Protein AF-0000000087047032 (afdb_homodimer)

pLDDT: mean 93.31, std 10.15, range [33.59, 98.5]

Solvent-accessible surface area (backbone atoms only — not comparable to full-atom values): 11642 Å² total; per-residue (Å²): 85,52,39,28,8,67,79,81,56,46,49,61,36,38,32,35,27,67,88,75,69,40,37,23,20,68,70,56,42,50,59,59,32,65,70,43,72,75,52,48,65,54,65,68,33,44,42,47,90,58,59,59,68,51,55,8,68,78,80,62,70,48,56,23,45,28,36,30,66,82,74,57,40,38,24,19,71,69,58,41,50,63,59,27,57,73,45,72,76,50,51,67,52,55,34,27,47,49,37,26,27,32,45,52,71,78,62,74,130,86,52,40,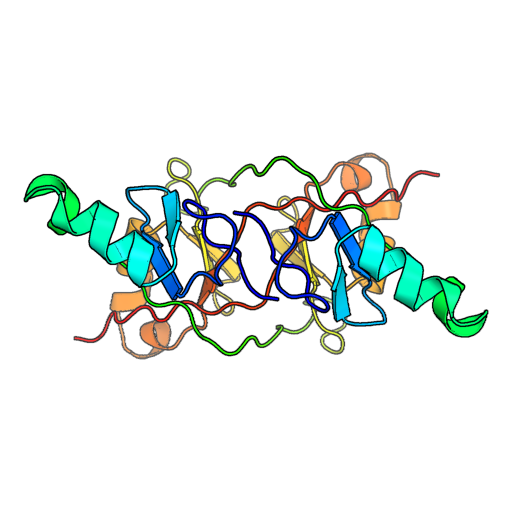27,8,67,78,80,56,47,50,62,36,38,31,36,28,67,89,75,68,41,38,24,21,70,68,56,41,48,59,58,32,63,68,45,72,77,53,49,64,54,64,69,34,45,43,47,91,59,59,60,68,52,56,8,68,78,79,62,71,47,56,24,44,29,36,29,66,80,75,58,42,38,25,20,71,68,59,42,49,61,58,28,56,73,44,74,74,50,52,66,54,53,34,27,47,51,38,27,28,31,46,52,70,79,62,74,130

InterPro domains:
  IPR000315 B-box-type zinc finger [PF00643] (53-94)
  IPR000315 B-box-type zinc finger [PS50119] (1-47)
  IPR000315 B-box-type zinc finger [PS50119] (51-98)
  IPR000315 B-box-type zinc finger [SM00336] (4-47)
  IPR000315 B-box-type zinc finger [SM00336] (51-98)
  IPR049808 CONSTANS-like, B-box-type 1 zinc finger [cd19821] (5-47)
  IPR049808 CONSTANS-like, B-box-type 1 zinc finger [cd19821] (55-98)
  IPR051979 B-box zinc finger domain-containing protein [PTHR31832] (1-105)

Sequence (218 aa):
MRIQCNLCEVAVAKVLCCADEAALCLACDQKVHDANMLVSEHHRLPLSSSYQMPKCDICQETPGFFFCLEDRALLCRKCDVAIHTVNSLVSGHHRYLLTGVEVDTETKNMRIQCNLCEVAVAKVLCCADEAALCLACDQKVHDANMLVSEHHRLPLSSSYQMPKCDICQETPGFFFCLEDRALLCRKCDVAIHTVNSLVSGHHRYLLTGVEVDTETKN

Nearest PDB structures (foldseek):
  7vsp-assembly2_B  TM=5.004E-01  e=3.801E-10  Arabidopsis thaliana
  7wsj-assembly2_C  TM=4.875E-01  e=2.821E-10  Arabidopsis thaliana
  7wsj-assembly1_B  TM=5.082E-01  e=2.270E-09  Arabidopsis thaliana
  7vsq-assembly2_B  TM=5.036E-01  e=1.528E-08  Arabidopsis thaliana
  7vsq-assembly3_C  TM=5.014E-01  e=2.184E-08  Arabidopsis thaliana

Organism: Hibiscus syriacus (NCBI:txid106335)

Radius of gyration: 17.56 Å; Cα contacts (8 Å, |Δi|>4): 490; chains: 2; bounding box: 31×52×46 Å

Secondary structure (DSSP, 8-state):
-PBBPTTTSSSBP-EEETTTTEEE-HHHHHHHHTS-HHHHTS-EEEEEEEE-PPBPTTTSSSB--EEETTTTEEE-HHHHHHHHTS-HHHHT--EEEEEEEEE------/-PBBPTTTSSSBP-EEETTTTEEE-HHHHHHHHTS-HHHHTS-EEEEEEEE-PPBPTTTSSSB--EEETTTTEEE-HHHHHHHHTS-HHHHT--EEEEEEEEE------

Structure (mmCIF, N/CA/C/O backbone):
data_AF-0000000087047032-model_v1
#
loop_
_entity.id
_entity.type
_entity.pdbx_description
1 polymer 'B-box zinc finger protein 23'
#
loop_
_atom_site.group_PDB
_atom_site.id
_atom_site.type_symbol
_atom_site.label_atom_id
_atom_site.label_alt_id
_atom_site.label_comp_id
_atom_site.label_asym_id
_atom_site.label_entity_id
_atom_site.label_seq_id
_atom_site.pdbx_PDB_ins_code
_atom_site.Cartn_x
_atom_site.Cartn_y
_atom_site.Cartn_z
_atom_site.occupancy
_atom_site.B_iso_or_equiv
_atom_site.auth_seq_id
_atom_site.auth_comp_id
_atom_site.auth_asym_id
_atom_site.auth_atom_id
_atom_site.pdbx_PDB_model_num
ATOM 1 N N . MET A 1 1 ? 7.426 1.505 3.559 1 94.81 1 MET A N 1
ATOM 2 C CA . MET A 1 1 ? 6.902 0.966 4.812 1 94.81 1 MET A CA 1
ATOM 3 C C . MET A 1 1 ? 6.695 -0.541 4.711 1 94.81 1 MET A C 1
ATOM 5 O O . MET A 1 1 ? 6.254 -1.044 3.676 1 94.81 1 MET A O 1
ATOM 9 N N . ARG A 1 2 ? 7.016 -1.241 5.836 1 95.19 2 ARG A N 1
ATOM 10 C CA . ARG A 1 2 ? 6.965 -2.699 5.824 1 95.19 2 ARG A CA 1
ATOM 11 C C . ARG A 1 2 ? 5.57 -3.203 6.176 1 95.19 2 ARG A C 1
ATOM 13 O O . ARG A 1 2 ? 4.848 -2.561 6.941 1 95.19 2 ARG A O 1
ATOM 20 N N . ILE A 1 3 ? 5.355 -4.316 5.66 1 96.19 3 ILE A N 1
ATOM 21 C CA . ILE A 1 3 ? 4.055 -4.938 5.898 1 96.19 3 ILE A CA 1
ATOM 22 C C . ILE A 1 3 ? 4.184 -6.004 6.98 1 96.19 3 ILE A C 1
ATOM 24 O O . ILE A 1 3 ? 5.145 -6.777 6.988 1 96.19 3 ILE A O 1
ATOM 28 N N . GLN A 1 4 ? 3.242 -6.031 7.855 1 96.31 4 GLN A N 1
ATOM 29 C CA . GLN A 1 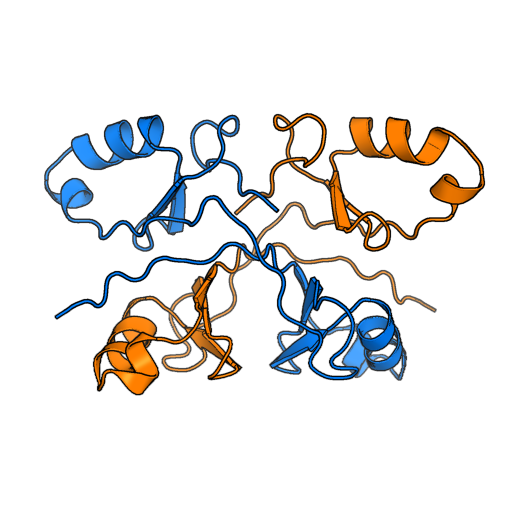4 ? 3.254 -7.02 8.93 1 96.31 4 GLN A CA 1
ATOM 30 C C . GLN A 1 4 ? 2.678 -8.352 8.461 1 96.31 4 GLN A C 1
ATOM 32 O O . GLN A 1 4 ? 1.678 -8.383 7.738 1 96.31 4 GLN A O 1
ATOM 37 N N . CYS A 1 5 ? 3.262 -9.43 8.922 1 97.62 5 CYS A N 1
ATOM 38 C CA . CYS A 1 5 ? 2.732 -10.75 8.617 1 97.62 5 CYS A CA 1
ATOM 39 C C . CYS A 1 5 ? 1.296 -10.891 9.102 1 97.62 5 CYS A C 1
ATOM 41 O O . CYS A 1 5 ? 1.003 -10.633 10.273 1 97.62 5 CYS A O 1
ATOM 43 N N . ASN A 1 6 ? 0.466 -11.359 8.227 1 96.5 6 ASN A N 1
ATOM 44 C CA . ASN A 1 6 ? -0.952 -11.461 8.555 1 96.5 6 ASN A CA 1
ATOM 45 C C . ASN A 1 6 ? -1.215 -12.562 9.578 1 96.5 6 ASN A C 1
ATOM 47 O O . ASN A 1 6 ? -2.227 -12.539 10.281 1 96.5 6 ASN A O 1
ATOM 51 N N . LEU A 1 7 ? -0.322 -13.492 9.695 1 97.5 7 LEU A N 1
ATOM 52 C CA . LEU A 1 7 ? -0.602 -14.664 10.523 1 97.5 7 LEU A CA 1
ATOM 53 C C . LEU A 1 7 ? 0.009 -14.492 11.914 1 97.5 7 LEU A C 1
ATOM 55 O O . LEU A 1 7 ? -0.709 -14.492 12.914 1 97.5 7 LEU A O 1
ATOM 59 N N . CYS A 1 8 ? 1.253 -14.266 12.055 1 97.5 8 CYS A N 1
ATOM 60 C CA . CYS A 1 8 ? 1.857 -14.156 13.375 1 97.5 8 CYS A CA 1
ATOM 61 C C . CYS A 1 8 ? 1.714 -12.75 13.93 1 97.5 8 CYS A C 1
ATOM 63 O O . CYS A 1 8 ? 1.85 -12.539 15.141 1 97.5 8 CYS A O 1
ATOM 65 N N . GLU A 1 9 ? 1.533 -11.781 13 1 95.44 9 GLU A N 1
ATOM 66 C CA . GLU A 1 9 ? 1.32 -10.383 13.352 1 95.44 9 GLU A CA 1
ATOM 67 C C . GLU A 1 9 ? 2.512 -9.812 14.117 1 95.44 9 GLU A C 1
ATOM 69 O O . GLU A 1 9 ? 2.352 -8.93 14.953 1 95.44 9 GLU A O 1
ATOM 74 N N . VAL A 1 10 ? 3.668 -10.383 13.859 1 94.56 10 VAL A N 1
ATOM 75 C CA . VAL A 1 10 ? 4.879 -9.93 14.531 1 94.56 10 VAL A CA 1
ATOM 76 C C . VAL A 1 10 ? 5.969 -9.648 13.492 1 94.56 10 VAL A C 1
ATOM 78 O O . VAL A 1 10 ? 6.527 -8.547 13.445 1 94.56 10 VAL A O 1
ATOM 81 N N . ALA A 1 11 ? 6.242 -10.547 12.656 1 96.25 11 ALA A N 1
ATOM 82 C CA . ALA A 1 11 ? 7.34 -10.453 11.695 1 96.25 11 ALA A CA 1
ATOM 83 C C . ALA A 1 11 ? 6.93 -9.656 10.469 1 96.25 11 ALA A C 1
ATOM 85 O O . ALA A 1 11 ? 5.738 -9.445 10.227 1 96.25 11 ALA A O 1
ATOM 86 N N . VAL A 1 12 ? 7.953 -9.156 9.758 1 95.94 12 VAL A N 1
ATOM 87 C CA . VAL A 1 12 ? 7.734 -8.5 8.469 1 95.94 12 VAL A CA 1
ATOM 88 C C . VAL A 1 12 ? 7.359 -9.539 7.414 1 95.94 12 VAL A C 1
ATOM 90 O O . VAL A 1 12 ? 7.961 -10.617 7.355 1 95.94 12 VAL A O 1
ATOM 93 N N . ALA A 1 13 ? 6.363 -9.219 6.672 1 97.31 13 ALA A N 1
ATOM 94 C CA . ALA A 1 13 ? 5.977 -10.102 5.574 1 97.31 13 ALA A CA 1
ATOM 95 C C . ALA A 1 13 ? 7.047 -10.125 4.484 1 97.31 13 ALA A C 1
ATOM 97 O O . ALA A 1 13 ? 7.648 -9.094 4.18 1 97.31 13 ALA A O 1
ATOM 98 N N . LYS A 1 14 ? 7.219 -11.336 3.844 1 97.38 14 LYS A N 1
ATOM 99 C CA . LYS A 1 14 ? 8.219 -11.492 2.793 1 97.38 14 LYS A CA 1
ATOM 100 C C . LYS A 1 14 ? 7.602 -12.062 1.523 1 97.38 14 LYS A C 1
ATOM 102 O O . LYS A 1 14 ? 8.219 -12.031 0.456 1 97.38 14 LYS A O 1
ATOM 107 N N . VAL A 1 15 ? 6.406 -12.586 1.675 1 97.31 15 VAL A N 1
ATOM 108 C CA . VAL A 1 15 ? 5.742 -13.172 0.516 1 97.31 15 VAL A CA 1
ATOM 109 C C . VAL A 1 15 ? 4.27 -12.766 0.51 1 97.31 15 VAL A C 1
ATOM 111 O O . VAL A 1 15 ? 3.674 -12.547 1.567 1 97.31 15 VAL A O 1
ATOM 114 N N . LEU A 1 16 ? 3.707 -12.648 -0.652 1 97 16 LEU A N 1
ATOM 115 C CA . LEU A 1 16 ? 2.277 -12.43 -0.835 1 97 16 LEU A CA 1
ATOM 116 C C . LEU A 1 16 ? 1.62 -13.641 -1.495 1 97 16 LEU A C 1
ATOM 118 O O . LEU A 1 16 ? 2.094 -14.125 -2.527 1 97 16 LEU A O 1
ATOM 122 N N . CYS A 1 17 ? 0.685 -14.133 -0.876 1 96.88 17 CYS A N 1
ATOM 123 C CA . CYS A 1 17 ? -0.157 -15.148 -1.496 1 96.88 17 CYS A CA 1
ATOM 124 C C . CYS A 1 17 ? -1.506 -14.562 -1.901 1 96.88 17 CYS A C 1
ATOM 126 O O . CYS A 1 17 ? -2.33 -14.242 -1.044 1 96.88 17 CYS A O 1
ATOM 128 N N . CYS A 1 18 ? -1.734 -14.523 -3.133 1 93 18 CYS A N 1
ATOM 129 C CA . CYS A 1 18 ? -2.967 -13.93 -3.637 1 93 18 CYS A CA 1
ATOM 130 C C . CYS A 1 18 ? -4.164 -14.828 -3.35 1 93 18 CYS A C 1
ATOM 132 O O . CYS A 1 18 ? -5.262 -14.336 -3.082 1 93 18 CYS A O 1
ATOM 134 N N . ALA A 1 19 ? -4.004 -16.094 -3.4 1 94.56 19 ALA A N 1
ATOM 135 C CA . ALA A 1 19 ? -5.09 -17.031 -3.123 1 94.56 19 ALA A CA 1
ATOM 136 C C . ALA A 1 19 ? -5.594 -16.875 -1.692 1 94.56 19 ALA A C 1
ATOM 138 O O . ALA A 1 19 ? -6.801 -16.922 -1.446 1 94.56 19 ALA A O 1
ATOM 139 N N . ASP A 1 20 ? -4.66 -16.703 -0.785 1 95.62 20 ASP A N 1
ATOM 140 C CA . ASP A 1 20 ? -5.027 -16.5 0.613 1 95.62 20 ASP A CA 1
ATOM 141 C C . ASP A 1 20 ? -5.305 -15.023 0.903 1 95.62 20 ASP A C 1
ATOM 143 O O . ASP A 1 20 ? -5.723 -14.672 2.008 1 95.62 20 ASP A O 1
ATOM 147 N N . GLU A 1 21 ? -5.039 -14.156 -0.006 1 93.81 21 GLU A N 1
ATOM 148 C CA . GLU A 1 21 ? -5.086 -12.711 0.184 1 93.81 21 GLU A CA 1
ATOM 149 C C . GLU A 1 21 ? -4.332 -12.289 1.444 1 93.81 21 GLU A C 1
ATOM 151 O O . GLU A 1 21 ? -4.855 -11.539 2.268 1 93.81 21 GLU A O 1
ATOM 156 N N . ALA A 1 22 ? -3.076 -12.758 1.551 1 96.31 22 ALA A N 1
ATOM 157 C CA . ALA A 1 22 ? -2.322 -12.523 2.779 1 96.31 22 ALA A CA 1
ATOM 158 C C . ALA A 1 22 ? -0.841 -12.312 2.48 1 96.31 22 ALA A C 1
ATOM 160 O O . ALA A 1 22 ? -0.269 -12.992 1.624 1 96.31 22 ALA A O 1
ATOM 161 N N . ALA A 1 23 ? -0.294 -11.414 3.186 1 97.25 23 ALA A N 1
ATOM 162 C CA . ALA A 1 23 ? 1.157 -11.258 3.254 1 97.25 23 ALA A CA 1
ATOM 163 C C . ALA A 1 23 ? 1.73 -12 4.461 1 97.25 23 ALA A C 1
ATOM 165 O O . ALA A 1 23 ? 1.238 -11.852 5.582 1 97.25 23 ALA A O 1
ATOM 166 N N . LEU A 1 24 ? 2.807 -12.828 4.191 1 98.19 24 LEU A N 1
ATOM 167 C CA . LEU A 1 24 ? 3.297 -13.719 5.238 1 98.19 24 LEU A CA 1
ATOM 168 C C . LEU A 1 24 ? 4.812 -13.625 5.363 1 98.19 24 LEU A C 1
ATOM 170 O O . LEU A 1 24 ? 5.508 -13.367 4.379 1 98.19 24 LEU A O 1
ATOM 174 N N . CYS A 1 25 ? 5.242 -13.82 6.566 1 98.06 25 CYS A N 1
ATOM 175 C CA . CYS A 1 25 ? 6.672 -14.047 6.73 1 98.06 25 CYS A CA 1
ATOM 176 C C . CYS A 1 25 ? 7.066 -15.438 6.238 1 98.06 25 CYS A C 1
ATOM 178 O O . CYS A 1 25 ? 6.199 -16.266 5.949 1 98.06 25 CYS A O 1
ATOM 180 N N . LEU A 1 26 ? 8.344 -15.688 6.172 1 98.06 26 LEU A N 1
ATOM 181 C CA . LEU A 1 26 ? 8.797 -16.938 5.598 1 98.06 26 LEU A CA 1
ATOM 182 C C . LEU A 1 26 ? 8.367 -18.125 6.461 1 98.06 26 LEU A C 1
ATOM 184 O O . LEU A 1 26 ? 7.961 -19.172 5.938 1 98.06 26 LEU A O 1
ATOM 188 N N . ALA A 1 27 ? 8.461 -17.969 7.766 1 98.5 27 ALA A N 1
ATOM 189 C CA . ALA A 1 27 ? 8.086 -19.062 8.672 1 98.5 27 ALA A CA 1
ATOM 190 C C . ALA A 1 27 ? 6.598 -19.375 8.555 1 98.5 27 ALA A C 1
ATOM 192 O O . ALA A 1 27 ? 6.215 -20.547 8.469 1 98.5 27 ALA A O 1
ATOM 193 N N . CYS A 1 28 ? 5.805 -18.406 8.539 1 98.5 28 CYS A N 1
ATOM 194 C CA . CYS A 1 28 ? 4.363 -18.609 8.438 1 98.5 28 CYS A CA 1
ATOM 195 C C . CYS A 1 28 ? 3.988 -19.141 7.055 1 98.5 28 CYS A C 1
ATOM 197 O O . CYS A 1 28 ? 3.072 -19.953 6.922 1 98.5 28 CYS A O 1
ATOM 199 N N . ASP A 1 29 ? 4.641 -18.641 6.043 1 98.25 29 ASP A N 1
ATOM 200 C CA . ASP A 1 29 ? 4.414 -19.156 4.699 1 98.25 29 ASP A CA 1
ATOM 201 C C . ASP A 1 29 ? 4.637 -20.672 4.652 1 98.25 29 ASP A C 1
ATOM 203 O O . ASP A 1 29 ? 3.805 -21.406 4.121 1 98.25 29 ASP A O 1
ATOM 207 N N . GLN A 1 30 ? 5.73 -21.031 5.184 1 98.12 30 GLN A N 1
ATOM 208 C CA . GLN A 1 30 ? 6.047 -22.453 5.199 1 98.12 30 GLN A CA 1
ATOM 209 C C . GLN A 1 30 ? 4.98 -23.25 5.957 1 98.12 30 GLN A C 1
ATOM 211 O O . GLN A 1 30 ? 4.516 -24.281 5.48 1 98.12 30 GLN A O 1
ATOM 216 N N . LYS A 1 31 ? 4.617 -22.797 7.043 1 97.81 31 LYS A N 1
ATOM 217 C CA . LYS A 1 31 ? 3.619 -23.469 7.867 1 97.81 31 LYS A CA 1
ATOM 218 C C . LYS A 1 31 ? 2.299 -23.625 7.117 1 97.81 31 LYS A C 1
ATOM 220 O O . LYS A 1 31 ? 1.684 -24.688 7.152 1 97.81 31 LYS A O 1
ATOM 225 N N . VAL A 1 32 ? 1.879 -22.594 6.48 1 97.56 32 VAL A N 1
ATOM 226 C CA . VAL A 1 32 ? 0.589 -22.578 5.797 1 97.56 32 VAL A CA 1
ATOM 227 C C . VAL A 1 32 ? 0.66 -23.453 4.543 1 97.56 32 VAL A C 1
ATOM 229 O O . VAL A 1 32 ? -0.189 -24.312 4.332 1 97.56 32 VAL A O 1
ATOM 232 N N . HIS A 1 33 ? 1.658 -23.344 3.771 1 97.38 33 HIS A N 1
ATOM 233 C CA . HIS A 1 33 ? 1.646 -23.922 2.432 1 97.38 33 HIS A CA 1
ATOM 234 C C . HIS A 1 33 ? 2.309 -25.297 2.42 1 97.38 33 HIS A C 1
ATOM 236 O O . HIS A 1 33 ? 2.314 -25.984 1.394 1 97.38 33 HIS A O 1
ATOM 242 N N . ASP A 1 34 ? 2.736 -25.719 3.549 1 97.44 34 ASP A N 1
ATOM 243 C CA . ASP A 1 34 ? 3.207 -27.094 3.693 1 97.44 34 ASP A CA 1
ATOM 244 C C . ASP A 1 34 ? 2.096 -28.016 4.211 1 97.44 34 ASP A C 1
ATOM 246 O O . ASP A 1 34 ? 2.27 -29.234 4.293 1 97.44 34 ASP A O 1
ATOM 250 N N . ALA A 1 35 ? 0.988 -27.469 4.477 1 96.12 35 ALA A N 1
ATOM 251 C CA . ALA A 1 35 ? -0.072 -28.203 5.168 1 96.12 35 ALA A CA 1
ATOM 252 C C . ALA A 1 35 ? -0.627 -29.328 4.293 1 96.12 35 ALA A C 1
ATOM 254 O O . ALA A 1 35 ? -0.941 -30.406 4.789 1 96.12 35 ALA A O 1
ATOM 255 N N . ASN A 1 36 ? -0.815 -29.047 3.029 1 95.12 36 ASN A N 1
ATOM 256 C CA . ASN A 1 36 ? -1.286 -30.062 2.088 1 95.12 36 ASN A CA 1
ATOM 257 C C . ASN A 1 36 ? -1.021 -29.641 0.643 1 95.12 36 ASN A C 1
ATOM 259 O O . ASN A 1 36 ? -0.533 -28.547 0.389 1 95.12 36 ASN A O 1
ATOM 263 N N . MET A 1 37 ? -1.354 -30.453 -0.236 1 96.12 37 MET A N 1
ATOM 264 C CA . MET A 1 37 ? -0.986 -30.281 -1.639 1 96.12 37 MET A CA 1
ATOM 265 C C . MET A 1 37 ? -1.755 -29.125 -2.264 1 96.12 37 MET A C 1
ATOM 267 O O . MET A 1 37 ? -1.215 -28.391 -3.096 1 96.12 37 MET A O 1
ATOM 271 N N . LEU A 1 38 ? -2.998 -29 -1.882 1 96.19 38 LEU A N 1
ATOM 272 C CA . LEU A 1 38 ? -3.824 -27.938 -2.469 1 96.19 38 LEU A CA 1
ATOM 273 C C . LEU A 1 38 ? -3.229 -26.562 -2.193 1 96.19 38 LEU A C 1
ATOM 275 O O . LEU A 1 38 ? -3.066 -25.766 -3.113 1 96.19 38 LEU A O 1
ATOM 279 N N . VAL A 1 39 ? -2.816 -26.312 -0.998 1 96.31 39 VAL A N 1
ATOM 280 C CA . VAL A 1 39 ? -2.324 -25 -0.627 1 96.31 39 VAL A CA 1
ATOM 281 C C . VAL A 1 39 ? -0.862 -24.844 -1.044 1 96.31 39 VAL A C 1
ATOM 283 O O . VAL A 1 39 ? -0.366 -23.734 -1.217 1 96.31 39 VAL A O 1
ATOM 286 N N . SER A 1 40 ? -0.139 -25.875 -1.202 1 96.19 40 SER A N 1
ATOM 287 C CA . SER A 1 40 ? 1.245 -25.828 -1.662 1 96.19 40 SER A CA 1
ATOM 288 C C . SER A 1 40 ? 1.334 -25.297 -3.088 1 96.19 40 SER A C 1
ATOM 290 O O . SER A 1 40 ? 2.395 -24.844 -3.521 1 96.19 40 SER A O 1
ATOM 292 N N . GLU A 1 41 ? 0.219 -25.328 -3.791 1 95.81 41 GLU A N 1
ATOM 293 C CA . GLU A 1 41 ? 0.203 -24.906 -5.191 1 95.81 41 GLU A CA 1
ATOM 294 C C . GLU A 1 41 ? -0.125 -23.422 -5.324 1 95.81 41 GLU A C 1
ATOM 296 O O . GLU A 1 41 ? -0.105 -22.875 -6.426 1 95.81 41 GLU A O 1
ATOM 301 N N . HIS A 1 42 ? -0.385 -22.781 -4.207 1 95.88 42 HIS A N 1
ATOM 302 C CA . HIS A 1 42 ? -0.609 -21.344 -4.293 1 95.88 42 HIS A CA 1
ATOM 303 C C . HIS A 1 42 ? 0.631 -20.625 -4.805 1 95.88 42 HIS A C 1
ATOM 305 O O . HIS A 1 42 ? 1.755 -20.969 -4.434 1 95.88 42 HIS A O 1
ATOM 311 N N . HIS A 1 43 ? 0.372 -19.688 -5.684 1 91.56 43 HIS A N 1
ATOM 312 C CA . HIS A 1 43 ? 1.466 -18.844 -6.152 1 91.56 43 HIS A CA 1
ATOM 313 C C . HIS A 1 43 ? 1.817 -17.781 -5.125 1 91.56 43 HIS A C 1
ATOM 315 O O . HIS A 1 43 ? 0.96 -16.984 -4.734 1 91.56 43 HIS A O 1
ATOM 321 N N . ARG A 1 44 ? 3.053 -17.875 -4.707 1 94.88 44 ARG A N 1
ATOM 322 C CA . ARG A 1 44 ? 3.574 -16.922 -3.725 1 94.88 44 ARG A CA 1
ATOM 323 C C . ARG A 1 44 ? 4.57 -15.961 -4.367 1 94.88 44 ARG A C 1
ATOM 325 O O . ARG A 1 44 ? 5.508 -16.391 -5.043 1 94.88 44 ARG A O 1
ATOM 332 N N . LEU A 1 45 ? 4.32 -14.703 -4.152 1 95.5 45 LEU A N 1
ATOM 333 C CA . LEU A 1 45 ? 5.18 -13.688 -4.738 1 95.5 45 LEU A CA 1
ATOM 334 C C . LEU A 1 45 ? 6.09 -13.07 -3.682 1 95.5 45 LEU A C 1
ATOM 336 O O . LEU A 1 45 ? 5.617 -12.617 -2.635 1 95.5 45 LEU A O 1
ATOM 340 N N . PRO A 1 46 ? 7.352 -13.008 -4.027 1 95.81 46 PRO A N 1
ATOM 341 C CA . PRO A 1 46 ? 8.258 -12.359 -3.082 1 95.81 46 PRO A CA 1
ATOM 342 C C . PRO A 1 46 ? 8.031 -10.852 -2.992 1 95.81 46 PRO A C 1
ATOM 344 O O . PRO A 1 46 ? 7.758 -10.203 -4.004 1 95.81 46 PRO A O 1
ATOM 347 N N . LEU A 1 47 ? 8.094 -10.352 -1.8 1 95.75 47 LEU A N 1
ATOM 348 C CA . LEU A 1 47 ? 8.055 -8.914 -1.547 1 95.75 47 LEU A CA 1
ATOM 349 C C . LEU A 1 47 ? 9.453 -8.344 -1.368 1 95.75 47 LEU A C 1
ATOM 351 O O . LEU A 1 47 ? 10.305 -8.977 -0.735 1 95.75 47 LEU A O 1
ATOM 355 N N . SER A 1 48 ? 9.633 -7.246 -1.992 1 91.06 48 SER A N 1
ATOM 356 C CA . SER A 1 48 ? 10.945 -6.621 -1.862 1 91.06 48 SER A CA 1
ATOM 357 C C . SER A 1 48 ? 11.203 -6.172 -0.428 1 91.06 48 SER A C 1
ATOM 359 O O . SER A 1 48 ? 10.281 -5.738 0.267 1 91.06 48 SER A O 1
ATOM 361 N N . SER A 1 49 ? 12.461 -6.27 -0.056 1 84.75 49 SER A N 1
ATOM 362 C CA . SER A 1 49 ? 12.867 -5.801 1.266 1 84.75 49 SER A CA 1
ATOM 363 C C . SER A 1 49 ? 13.055 -4.289 1.281 1 84.75 49 SER A C 1
ATOM 365 O O . SER A 1 49 ? 13.07 -3.668 2.348 1 84.75 49 SER A O 1
ATOM 367 N N . SER A 1 50 ? 13.328 -3.832 0.125 1 81.56 50 SER A N 1
ATOM 368 C CA . SER A 1 50 ? 13.477 -2.387 0.005 1 81.56 50 SER A CA 1
ATOM 369 C C . SER A 1 50 ? 12.188 -1.732 -0.469 1 81.56 50 SER A C 1
ATOM 371 O O . SER A 1 50 ? 11.359 -2.375 -1.126 1 81.56 50 SER A O 1
ATOM 373 N N . TYR A 1 51 ? 11.984 -0.595 0.134 1 82.31 51 TYR A N 1
ATOM 374 C CA . TYR A 1 51 ? 10.836 0.169 -0.341 1 82.31 51 TYR A CA 1
ATOM 375 C C . TYR A 1 51 ? 11.273 1.481 -0.977 1 82.31 51 TYR A C 1
ATOM 377 O O . TYR A 1 51 ? 12.227 2.111 -0.514 1 82.31 51 TYR A O 1
ATOM 385 N N . GLN A 1 52 ? 10.734 1.76 -2.137 1 87.06 52 GLN A N 1
ATOM 386 C CA . GLN A 1 52 ? 10.93 3.014 -2.855 1 87.06 52 GLN A CA 1
ATOM 387 C C . GLN A 1 52 ? 9.594 3.664 -3.201 1 87.06 52 GLN A C 1
ATOM 389 O O . GLN A 1 52 ? 8.742 3.043 -3.844 1 87.06 52 GLN A O 1
ATOM 394 N N . MET A 1 53 ? 9.484 4.887 -2.771 1 92.94 53 MET A N 1
ATOM 395 C CA . MET A 1 53 ? 8.219 5.574 -3.025 1 92.94 53 MET A CA 1
ATOM 396 C C . MET A 1 53 ? 8.234 6.258 -4.387 1 92.94 53 MET A C 1
ATOM 398 O O . MET A 1 53 ? 9.188 6.973 -4.719 1 92.94 53 MET A O 1
ATOM 402 N N . PRO A 1 54 ? 7.246 6 -5.141 1 95.62 54 PRO A N 1
ATOM 403 C CA . PRO A 1 54 ? 7.121 6.773 -6.379 1 95.62 54 PRO A CA 1
ATOM 404 C C . PRO A 1 54 ? 6.777 8.242 -6.129 1 95.62 54 PRO A C 1
ATOM 406 O O . PRO A 1 54 ? 6.348 8.594 -5.027 1 95.62 54 PRO A O 1
ATOM 409 N N . LYS A 1 55 ? 6.988 8.961 -7.16 1 96.88 55 LYS A N 1
ATOM 410 C CA . LYS A 1 55 ? 6.711 10.391 -7.043 1 96.88 55 LYS A CA 1
ATOM 411 C C . LYS A 1 55 ? 5.227 10.68 -7.27 1 96.88 55 LYS A C 1
ATOM 413 O O . LYS A 1 55 ? 4.543 9.93 -7.973 1 96.88 55 LYS A O 1
ATOM 418 N N . CYS A 1 56 ? 4.812 11.758 -6.656 1 97.81 56 CYS A N 1
ATOM 419 C CA . CYS A 1 56 ? 3.465 12.289 -6.844 1 97.81 56 CYS A CA 1
ATOM 420 C C . CYS A 1 56 ? 3.191 12.57 -8.312 1 97.81 56 CYS A C 1
ATOM 422 O O . CYS A 1 56 ? 4.051 13.102 -9.023 1 97.81 56 CYS A O 1
ATOM 424 N N . ASP A 1 57 ? 2.006 12.328 -8.734 1 97.5 57 ASP A N 1
ATOM 425 C CA . ASP A 1 57 ? 1.628 12.484 -10.133 1 97.5 57 ASP A CA 1
ATOM 426 C C . ASP A 1 57 ? 1.401 13.953 -10.477 1 97.5 57 ASP A C 1
ATOM 428 O O . ASP A 1 57 ? 1.386 14.328 -11.648 1 97.5 57 ASP A O 1
ATOM 432 N N . ILE A 1 58 ? 1.214 14.727 -9.516 1 97.75 58 ILE A N 1
ATOM 433 C CA . ILE A 1 58 ? 0.865 16.125 -9.734 1 97.75 58 ILE A CA 1
ATOM 434 C C . ILE A 1 58 ? 2.129 16.984 -9.711 1 97.75 58 ILE A C 1
ATOM 436 O O . ILE A 1 58 ? 2.549 17.5 -10.742 1 97.75 58 ILE A O 1
ATOM 440 N N . CYS A 1 59 ? 2.807 17.031 -8.641 1 97.88 59 CYS A N 1
ATOM 441 C CA . CYS A 1 59 ? 3.979 17.891 -8.539 1 97.88 59 CYS A CA 1
ATOM 442 C C . CYS A 1 59 ? 5.211 17.219 -9.125 1 97.88 59 CYS A C 1
ATOM 444 O O . CYS A 1 59 ? 6.195 17.875 -9.461 1 97.88 59 CYS A O 1
ATOM 446 N N . GLN A 1 60 ? 5.223 15.945 -9.164 1 96.69 60 GLN A N 1
ATOM 447 C CA . GLN A 1 60 ? 6.312 15.133 -9.695 1 96.69 60 GLN A CA 1
ATOM 448 C C . GLN A 1 60 ? 7.613 15.406 -8.953 1 96.69 60 GLN A C 1
ATOM 450 O O . GLN A 1 60 ? 8.703 15.266 -9.516 1 96.69 60 GLN A O 1
ATOM 455 N N . GLU A 1 61 ? 7.516 15.711 -7.707 1 97 61 GLU A N 1
ATOM 456 C CA . GLU A 1 61 ? 8.688 16.062 -6.914 1 97 61 GLU A CA 1
ATOM 457 C C . GLU A 1 61 ? 8.719 15.289 -5.598 1 97 61 GLU A C 1
ATOM 459 O O . GLU A 1 61 ? 9.758 14.75 -5.211 1 97 61 GLU A O 1
ATOM 464 N N . THR A 1 62 ? 7.672 15.305 -4.961 1 96.62 62 THR A N 1
ATOM 465 C CA . THR A 1 62 ? 7.582 14.711 -3.631 1 96.62 62 THR A CA 1
ATOM 466 C C . THR A 1 62 ? 7.012 13.297 -3.711 1 96.62 62 THR A C 1
ATOM 468 O O . THR A 1 62 ? 6.297 12.961 -4.656 1 96.62 62 THR A O 1
ATOM 471 N N . PRO A 1 63 ? 7.336 12.453 -2.752 1 96.12 63 PRO A N 1
ATOM 472 C CA . PRO A 1 63 ? 6.781 11.102 -2.768 1 96.12 63 PRO A CA 1
ATOM 473 C C . PRO A 1 63 ? 5.254 11.086 -2.725 1 96.12 63 PRO A C 1
ATOM 475 O O . PRO A 1 63 ? 4.645 11.875 -1.995 1 96.12 63 PRO A O 1
ATOM 478 N N . GLY A 1 64 ? 4.688 10.219 -3.562 1 96.69 64 GLY A N 1
ATOM 479 C CA . GLY A 1 64 ? 3.254 9.969 -3.537 1 96.69 64 GLY A CA 1
ATOM 480 C C . GLY A 1 64 ? 2.848 8.945 -2.492 1 96.69 64 GLY A C 1
ATOM 481 O O . GLY A 1 64 ? 2.912 7.742 -2.738 1 96.69 64 GLY A O 1
ATOM 482 N N . PHE A 1 65 ? 2.27 9.398 -1.396 1 96 65 PHE A N 1
ATOM 483 C CA . PHE A 1 65 ? 1.919 8.531 -0.278 1 96 65 PHE A CA 1
ATOM 484 C C . PHE A 1 65 ? 0.52 7.957 -0.458 1 96 65 PHE A C 1
ATOM 486 O O . PHE A 1 65 ? 0.195 6.914 0.11 1 96 65 PHE A O 1
ATOM 493 N N . PHE A 1 66 ? -0.22 8.656 -1.266 1 96.12 66 PHE A N 1
ATOM 494 C CA . PHE A 1 66 ? -1.636 8.305 -1.311 1 96.12 66 PHE A CA 1
ATOM 495 C C . PHE A 1 66 ? -2.053 7.91 -2.723 1 96.12 66 PHE A C 1
ATOM 497 O O . PHE A 1 66 ? -1.711 8.594 -3.689 1 96.12 66 PHE A O 1
ATOM 504 N N . PHE A 1 67 ? -2.754 6.902 -2.812 1 95.75 67 PHE A N 1
ATOM 505 C CA . PHE A 1 67 ? -3.455 6.539 -4.039 1 95.75 67 PHE A CA 1
ATOM 506 C C . PHE A 1 67 ? -4.941 6.859 -3.928 1 95.75 67 PHE A C 1
ATOM 508 O O . PHE A 1 67 ? -5.637 6.305 -3.074 1 95.75 67 PHE A O 1
ATOM 515 N N . CYS A 1 68 ? -5.41 7.703 -4.68 1 96.5 68 CYS A N 1
ATOM 516 C CA . CYS A 1 68 ? -6.836 8.016 -4.723 1 96.5 68 CYS A CA 1
ATOM 517 C C . CYS A 1 68 ? -7.57 7.078 -5.68 1 96.5 68 CYS A C 1
ATOM 519 O O . CYS A 1 68 ? -7.297 7.07 -6.879 1 96.5 68 CYS A O 1
ATOM 521 N N . LEU A 1 69 ? -8.484 6.398 -5.145 1 95.06 69 LEU A N 1
ATOM 522 C CA . LEU A 1 69 ? -9.195 5.379 -5.914 1 95.06 69 LEU A CA 1
ATOM 523 C C . LEU A 1 69 ? -9.969 6.008 -7.062 1 95.06 69 LEU A C 1
ATOM 525 O O . LEU A 1 69 ? -9.953 5.492 -8.18 1 95.06 69 LEU A O 1
ATOM 529 N N . GLU A 1 70 ? -10.633 7.094 -6.848 1 95.12 70 GLU A N 1
ATOM 530 C CA . GLU A 1 70 ? -11.5 7.727 -7.84 1 95.12 70 GLU A CA 1
ATOM 531 C C . GLU A 1 70 ? -10.672 8.445 -8.906 1 95.12 70 GLU A C 1
ATOM 533 O O . GLU A 1 70 ? -10.977 8.359 -10.094 1 95.12 70 GLU A O 1
ATOM 538 N N . ASP A 1 71 ? -9.609 9.062 -8.445 1 94.69 71 ASP A N 1
ATOM 539 C CA . ASP A 1 71 ? -8.781 9.812 -9.391 1 94.69 71 ASP A CA 1
ATOM 540 C C . ASP A 1 71 ? -7.766 8.898 -10.07 1 94.69 71 ASP A C 1
ATOM 542 O O . ASP A 1 71 ? -7.156 9.281 -11.07 1 94.69 71 ASP A O 1
ATOM 546 N N . ARG A 1 72 ? -7.582 7.82 -9.523 1 92.75 72 ARG A N 1
ATOM 547 C CA . ARG A 1 72 ? -6.555 6.891 -9.984 1 92.75 72 ARG A CA 1
ATOM 548 C C . ARG A 1 72 ? -5.195 7.574 -10.078 1 92.75 72 ARG A C 1
ATOM 550 O O . ARG A 1 72 ? -4.496 7.441 -11.078 1 92.75 72 ARG A O 1
ATOM 557 N N . ALA A 1 73 ? -4.777 8.227 -9.023 1 95.5 73 ALA A N 1
ATOM 558 C CA . ALA A 1 73 ? -3.543 9.008 -9 1 95.5 73 ALA A CA 1
ATOM 559 C C . ALA A 1 73 ? -2.797 8.82 -7.684 1 95.5 73 ALA A C 1
ATOM 561 O O . ALA A 1 73 ? -3.416 8.648 -6.629 1 95.5 73 ALA A O 1
ATOM 562 N N . LEU A 1 74 ? -1.467 8.867 -7.828 1 97.19 74 LEU A N 1
ATOM 563 C CA . LEU A 1 74 ? -0.587 8.953 -6.668 1 97.19 74 LEU A CA 1
ATOM 564 C C . LEU A 1 74 ? -0.373 10.406 -6.254 1 97.19 74 LEU A C 1
ATOM 566 O O . LEU A 1 74 ? -0.012 11.25 -7.082 1 97.19 74 LEU A O 1
ATOM 570 N N . LEU A 1 75 ? -0.592 10.641 -4.941 1 97.25 75 LEU A N 1
ATOM 571 C CA . LEU A 1 75 ? -0.552 12.023 -4.488 1 97.25 75 LEU A CA 1
ATOM 572 C C . LEU A 1 75 ? 0.328 12.172 -3.252 1 97.25 75 LEU A C 1
ATOM 574 O O . LEU A 1 75 ? 0.299 11.32 -2.361 1 97.25 75 LEU A O 1
ATOM 578 N N . CYS A 1 76 ? 1.081 13.234 -3.299 1 97.44 76 CYS A N 1
ATOM 579 C CA . CYS A 1 76 ? 1.719 13.633 -2.049 1 97.44 76 CYS A CA 1
ATOM 580 C C . CYS A 1 76 ? 0.723 14.32 -1.126 1 97.44 76 CYS A C 1
ATOM 582 O O . CYS A 1 76 ? -0.427 14.555 -1.505 1 97.44 76 CYS A O 1
ATOM 584 N N . ARG A 1 77 ? 1.183 14.633 0.02 1 96 77 ARG A N 1
ATOM 585 C CA . ARG A 1 77 ? 0.276 15.219 0.999 1 96 77 ARG A CA 1
ATOM 586 C C . ARG A 1 77 ? -0.265 16.562 0.507 1 96 77 ARG A C 1
ATOM 588 O O . ARG A 1 77 ? -1.475 16.797 0.534 1 96 77 ARG A O 1
ATOM 595 N N . LYS A 1 78 ? 0.598 17.375 0.112 1 96.31 78 LYS A N 1
ATOM 596 C CA . LYS A 1 78 ? 0.197 18.719 -0.312 1 96.31 78 LYS A CA 1
ATOM 597 C C . LYS A 1 78 ? -0.804 18.656 -1.462 1 96.31 78 LYS A C 1
ATOM 599 O O . LYS A 1 78 ? -1.841 19.312 -1.428 1 96.31 78 LYS A O 1
ATOM 604 N N . CYS A 1 79 ? -0.523 17.922 -2.459 1 97.56 79 CYS A N 1
ATOM 605 C CA . CYS A 1 79 ? -1.401 17.828 -3.617 1 97.56 79 CYS A CA 1
ATOM 606 C C . CYS A 1 79 ? -2.705 17.125 -3.252 1 97.56 79 CYS A C 1
ATOM 608 O O . CYS A 1 79 ? -3.762 17.453 -3.799 1 97.56 79 CYS A O 1
ATOM 610 N N . ASP A 1 80 ? -2.66 16.125 -2.373 1 96.94 80 ASP A N 1
ATOM 611 C CA . ASP A 1 80 ? -3.863 15.445 -1.903 1 96.94 80 ASP A CA 1
ATOM 612 C C . ASP A 1 80 ? -4.832 16.438 -1.251 1 96.94 80 ASP A C 1
ATOM 614 O O . ASP A 1 80 ? -6.023 16.438 -1.563 1 96.94 80 ASP A O 1
ATOM 618 N N . VAL A 1 81 ? -4.246 17.25 -0.385 1 95.88 81 VAL A N 1
ATOM 619 C CA . VAL A 1 81 ? -5.066 18.234 0.31 1 95.88 81 VAL A CA 1
ATOM 620 C C . VAL A 1 81 ? -5.645 19.219 -0.696 1 95.88 81 VAL A C 1
ATOM 622 O O . VAL A 1 81 ? -6.84 19.516 -0.672 1 95.88 81 VAL A O 1
ATOM 625 N N . ALA A 1 82 ? -4.844 19.703 -1.552 1 96.44 82 ALA A N 1
ATOM 626 C CA . ALA A 1 82 ? -5.277 20.688 -2.529 1 96.44 82 ALA A CA 1
ATOM 627 C C . ALA A 1 82 ? -6.426 20.156 -3.381 1 96.44 82 ALA A C 1
ATOM 629 O O . ALA A 1 82 ? -7.375 20.891 -3.68 1 96.44 82 ALA A O 1
ATOM 630 N N . ILE A 1 83 ? -6.344 18.953 -3.717 1 96.25 83 ILE A N 1
ATOM 631 C CA . ILE A 1 83 ? -7.316 18.344 -4.621 1 96.25 83 ILE A CA 1
ATOM 632 C C . ILE A 1 83 ? -8.586 18 -3.852 1 96.25 83 ILE A C 1
ATOM 634 O O . ILE A 1 83 ? -9.695 18.234 -4.328 1 96.25 83 ILE A O 1
ATOM 638 N N . HIS A 1 84 ? -8.477 17.547 -2.662 1 96.06 84 HIS A N 1
ATOM 639 C CA . HIS A 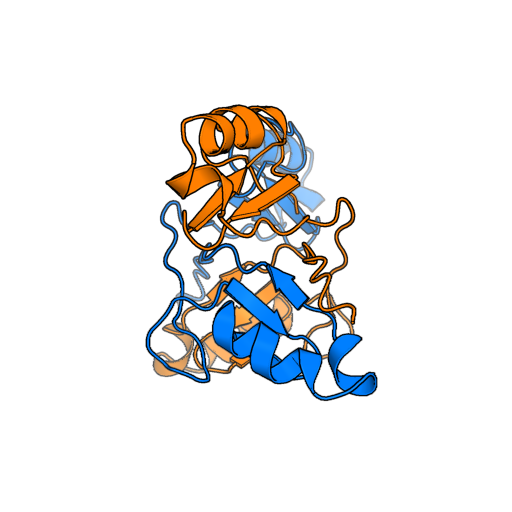1 84 ? -9.617 16.906 -2.02 1 96.06 84 HIS A CA 1
ATOM 640 C C . HIS A 1 84 ? -10.281 17.844 -1.017 1 96.06 84 HIS A C 1
ATOM 642 O O . HIS A 1 84 ? -11.18 17.422 -0.279 1 96.06 84 HIS A O 1
ATOM 648 N N . THR A 1 85 ? -9.883 19.016 -1.006 1 94.94 85 THR A N 1
ATOM 649 C CA . THR A 1 85 ? -10.562 20 -0.176 1 94.94 85 THR A CA 1
ATOM 650 C C . THR A 1 85 ? -11.367 20.969 -1.038 1 94.94 85 THR A C 1
ATOM 652 O O . THR A 1 85 ? -12.023 21.875 -0.519 1 94.94 85 THR A O 1
ATOM 655 N N . VAL A 1 86 ? -11.453 20.797 -2.342 1 94 86 VAL A N 1
ATOM 656 C CA . VAL A 1 86 ? -12.086 21.719 -3.275 1 94 86 VAL A CA 1
ATOM 657 C C . VAL A 1 86 ? -13.602 21.703 -3.074 1 94 86 VAL A C 1
ATOM 659 O O . VAL A 1 86 ? -14.258 22.75 -3.096 1 94 86 VAL A O 1
ATOM 662 N N . ASN A 1 87 ? -14.164 20.562 -2.9 1 93.12 87 ASN A N 1
ATOM 663 C CA . ASN A 1 87 ? -15.586 20.406 -2.643 1 93.12 87 ASN A CA 1
ATOM 664 C C . ASN A 1 87 ? -15.898 19.078 -1.963 1 93.12 87 ASN A C 1
ATOM 666 O O . ASN A 1 87 ? -15.008 18.25 -1.77 1 93.12 87 ASN A O 1
ATOM 670 N N . SER A 1 88 ? -17.125 18.891 -1.643 1 92 88 SER A N 1
ATOM 671 C CA . SER A 1 88 ? -17.531 17.734 -0.841 1 92 88 SER A CA 1
ATOM 672 C C . SER A 1 88 ? -17.5 16.453 -1.657 1 92 88 SER A C 1
ATOM 674 O O . SER A 1 88 ? -17.312 15.367 -1.104 1 92 88 SER A O 1
ATOM 676 N N . LEU A 1 89 ? -17.688 16.562 -2.914 1 94.19 89 LEU A N 1
ATOM 677 C CA . LEU A 1 89 ? -17.656 15.359 -3.746 1 94.19 89 LEU A CA 1
ATOM 678 C C . LEU A 1 89 ? -16.266 14.727 -3.729 1 94.19 89 LEU A C 1
ATOM 680 O O . LEU A 1 89 ? -16.141 13.516 -3.516 1 94.19 89 LEU A O 1
ATOM 684 N N . VAL A 1 90 ? -15.273 15.562 -3.832 1 94.38 90 VAL A N 1
ATOM 685 C CA . VAL A 1 90 ? -13.922 15.031 -3.922 1 94.38 90 VAL A CA 1
ATOM 686 C C . VAL A 1 90 ? -13.383 14.742 -2.521 1 94.38 90 VAL A C 1
ATOM 688 O O . VAL A 1 90 ? -12.484 13.922 -2.354 1 94.38 90 VAL A O 1
ATOM 691 N N . SER A 1 91 ? -13.852 15.328 -1.453 1 93.56 91 SER A N 1
ATOM 692 C CA . SER A 1 91 ? -13.445 15.023 -0.085 1 93.56 91 SER A CA 1
ATOM 693 C C . SER A 1 91 ? -13.836 13.602 0.305 1 93.56 91 SER A C 1
ATOM 695 O O . SER A 1 91 ? -13.258 13.023 1.23 1 93.56 91 SER A O 1
ATOM 697 N N . GLY A 1 92 ? -14.805 13.023 -0.416 1 93.5 92 GLY A N 1
ATOM 698 C CA . GLY A 1 92 ? -15.297 11.688 -0.117 1 93.5 92 GLY A CA 1
ATOM 699 C C . GLY A 1 92 ? -14.539 10.594 -0.85 1 93.5 92 GLY A C 1
ATOM 700 O O . GLY A 1 92 ? -14.844 9.406 -0.7 1 93.5 92 GLY A O 1
ATOM 701 N N . HIS A 1 93 ? -13.555 10.969 -1.597 1 95.62 93 HIS A N 1
ATOM 702 C CA . HIS A 1 93 ? -12.773 9.969 -2.309 1 95.62 93 HIS A CA 1
ATOM 703 C C . HIS A 1 93 ? -12.047 9.039 -1.336 1 95.62 93 HIS A C 1
ATOM 705 O O . HIS A 1 93 ? -11.695 9.453 -0.229 1 95.62 93 HIS A O 1
ATOM 711 N N . HIS A 1 94 ? -11.867 7.809 -1.759 1 93.94 94 HIS A N 1
ATOM 712 C CA . HIS A 1 94 ? -11.125 6.824 -0.983 1 93.94 94 HIS A CA 1
ATOM 713 C C . HIS A 1 94 ? -9.625 6.91 -1.276 1 93.94 94 HIS A C 1
ATOM 715 O O . HIS A 1 94 ? -9.203 6.738 -2.422 1 93.94 94 HIS A O 1
ATOM 721 N N . ARG A 1 95 ? -8.922 7.273 -0.187 1 95 95 ARG A N 1
ATOM 722 C CA . ARG A 1 95 ? -7.469 7.355 -0.288 1 95 95 ARG A CA 1
ATOM 723 C C . ARG A 1 95 ? -6.805 6.18 0.422 1 95 95 ARG A C 1
ATOM 725 O O . ARG A 1 95 ? -7.145 5.867 1.565 1 95 95 ARG A O 1
ATOM 732 N N . TYR A 1 96 ? -5.879 5.496 -0.273 1 95.5 96 TYR A N 1
ATOM 733 C CA . TYR A 1 96 ? -5.141 4.371 0.291 1 95.5 96 TYR A CA 1
ATOM 734 C C . TYR A 1 96 ? -3.666 4.719 0.459 1 95.5 96 TYR A C 1
ATOM 736 O O . TYR A 1 96 ? -3.07 5.363 -0.409 1 95.5 96 TYR A O 1
ATOM 744 N N . LEU A 1 97 ? -3.146 4.273 1.541 1 95.31 97 LEU A N 1
ATOM 745 C CA . LEU A 1 97 ? -1.714 4.453 1.744 1 95.31 97 LEU A CA 1
ATOM 746 C C . LEU A 1 97 ? -0.916 3.531 0.829 1 95.31 97 LEU A C 1
ATOM 748 O O . LEU A 1 97 ? -1.184 2.328 0.766 1 95.31 97 LEU A O 1
ATOM 752 N N . LEU A 1 98 ? 0.03 4.109 0.113 1 95.38 98 LEU A N 1
ATOM 753 C CA . LEU A 1 98 ? 1.015 3.316 -0.616 1 95.38 98 LEU A CA 1
ATOM 754 C C . LEU A 1 98 ? 2.256 3.074 0.235 1 95.38 98 LEU A C 1
ATOM 756 O O . LEU A 1 98 ? 2.904 4.027 0.68 1 95.38 98 LEU A O 1
ATOM 760 N N . THR A 1 99 ? 2.645 1.87 0.387 1 94.25 99 THR A N 1
ATOM 761 C CA . THR A 1 99 ? 3.738 1.528 1.288 1 94.25 99 THR A CA 1
ATOM 762 C C . THR A 1 99 ? 5.078 1.581 0.557 1 94.25 99 THR A C 1
ATOM 764 O O . THR A 1 99 ? 6.137 1.615 1.189 1 94.25 99 THR A O 1
ATOM 767 N N . GLY A 1 100 ? 5.051 1.487 -0.78 1 95.06 100 GLY A N 1
ATOM 768 C CA . GLY A 1 100 ? 6.285 1.453 -1.548 1 95.06 100 GLY A CA 1
ATOM 769 C C . GLY A 1 100 ? 6.883 0.064 -1.653 1 95.06 100 GLY A C 1
ATOM 770 O O . GLY A 1 100 ? 7.984 -0.104 -2.18 1 95.06 100 GLY A O 1
ATOM 771 N N . VAL A 1 101 ? 6.199 -0.937 -1.169 1 95 101 VAL A N 1
ATOM 772 C CA . VAL A 1 101 ? 6.68 -2.311 -1.274 1 95 101 VAL A CA 1
ATOM 773 C C . VAL A 1 101 ? 6.469 -2.824 -2.697 1 95 101 VAL A C 1
ATOM 775 O O . VAL A 1 101 ? 5.332 -2.914 -3.168 1 95 101 VAL A O 1
ATOM 778 N N . GLU A 1 102 ? 7.562 -3.154 -3.314 1 94.19 102 GLU A N 1
ATOM 779 C CA . GLU A 1 102 ? 7.512 -3.701 -4.668 1 94.19 102 GLU A CA 1
ATOM 780 C C . GLU A 1 102 ? 7.332 -5.219 -4.641 1 94.19 102 GLU A C 1
ATOM 782 O O . GLU A 1 102 ? 7.844 -5.895 -3.748 1 94.19 102 GLU A O 1
ATOM 787 N N . VAL A 1 103 ? 6.594 -5.652 -5.598 1 92.81 103 VAL A N 1
ATOM 788 C CA . VAL A 1 103 ? 6.41 -7.09 -5.758 1 92.81 103 VAL A CA 1
ATOM 789 C C . VAL A 1 103 ? 7.316 -7.605 -6.875 1 92.81 103 VAL A C 1
ATOM 791 O O . VAL A 1 103 ? 7.453 -6.961 -7.918 1 92.81 103 VAL A O 1
ATOM 794 N N . ASP A 1 104 ? 8.086 -8.609 -6.547 1 84.38 104 ASP A N 1
ATOM 795 C CA . ASP A 1 104 ? 8.906 -9.242 -7.574 1 84.38 104 ASP A CA 1
ATOM 796 C C . ASP A 1 104 ? 8.094 -10.25 -8.383 1 84.38 104 ASP A C 1
ATOM 798 O O . ASP A 1 104 ? 7.805 -11.352 -7.902 1 84.38 104 ASP A O 1
ATOM 802 N N . THR A 1 105 ? 7.531 -9.711 -9.359 1 71.88 105 THR A N 1
ATOM 803 C CA . THR A 1 105 ? 6.691 -10.602 -10.148 1 71.88 105 THR A CA 1
ATOM 804 C C . THR A 1 105 ? 7.535 -11.422 -11.117 1 71.88 105 THR A C 1
ATOM 806 O O . THR A 1 105 ? 8.367 -10.875 -11.844 1 71.88 105 THR A O 1
ATOM 809 N N . GLU A 1 106 ? 8.289 -12.453 -10.672 1 60.88 106 GLU A N 1
ATOM 810 C CA . GLU A 1 106 ? 9 -13.312 -11.609 1 60.88 106 GLU A CA 1
ATOM 811 C C . GLU A 1 106 ? 8.109 -13.695 -12.789 1 60.88 106 GLU A C 1
ATOM 813 O O . GLU A 1 106 ? 7.203 -14.516 -12.648 1 60.88 106 GLU A O 1
ATOM 818 N N . THR A 1 107 ? 7.504 -12.695 -13.547 1 49.12 107 THR A N 1
ATOM 819 C CA . THR A 1 107 ? 6.98 -13.211 -14.812 1 49.12 107 THR A CA 1
ATOM 820 C C . THR A 1 107 ? 8.102 -13.805 -15.664 1 49.12 107 THR A C 1
ATOM 822 O O . THR A 1 107 ? 7.945 -13.969 -16.875 1 49.12 107 THR A O 1
ATOM 825 N N . LYS A 1 108 ? 9.25 -13.992 -15.242 1 39.75 108 LYS A N 1
ATOM 826 C CA . LYS A 1 108 ? 10.312 -14.367 -16.172 1 39.75 108 LYS A CA 1
ATOM 827 C C . LYS A 1 108 ? 9.93 -15.617 -16.969 1 39.75 108 LYS A C 1
ATOM 829 O O . LYS A 1 108 ? 9.406 -16.578 -16.406 1 39.75 108 LYS A O 1
ATOM 834 N N . ASN A 1 109 ? 9.938 -15.477 -18.391 1 33.81 109 ASN A N 1
ATOM 835 C CA . ASN A 1 109 ? 10.102 -16.578 -19.344 1 33.81 109 ASN A CA 1
ATOM 836 C C . ASN A 1 109 ? 11.117 -17.594 -18.859 1 33.81 109 ASN A C 1
ATOM 838 O O . ASN A 1 109 ? 12.211 -17.234 -18.422 1 33.81 109 ASN A O 1
ATOM 842 N N . MET B 1 1 ? -4.047 -5.551 4.406 1 94.56 1 MET B N 1
ATOM 843 C CA . MET B 1 1 ? -2.822 -5.918 5.113 1 94.56 1 MET B CA 1
ATOM 844 C C . MET B 1 1 ? -2.344 -4.777 6 1 94.56 1 MET B C 1
ATOM 846 O O . MET B 1 1 ? -2.428 -3.607 5.617 1 94.56 1 MET B O 1
ATOM 850 N N . ARG B 1 2 ? -1.803 -5.156 7.18 1 95.25 2 ARG B N 1
ATOM 851 C CA . ARG B 1 2 ? -1.405 -4.152 8.164 1 95.25 2 ARG B CA 1
ATOM 852 C C . ARG B 1 2 ? 0.034 -3.701 7.934 1 95.25 2 ARG B C 1
ATOM 854 O O . ARG B 1 2 ? 0.87 -4.484 7.477 1 95.25 2 ARG B O 1
ATOM 861 N N . ILE B 1 3 ? 0.183 -2.523 8.344 1 96.31 3 ILE B N 1
ATOM 862 C CA . ILE B 1 3 ? 1.513 -1.943 8.188 1 96.31 3 ILE B CA 1
ATOM 863 C C . ILE B 1 3 ? 2.252 -1.992 9.523 1 96.31 3 ILE B C 1
ATOM 865 O O . ILE B 1 3 ? 1.671 -1.706 10.578 1 96.31 3 ILE B O 1
ATOM 869 N N . GLN B 1 4 ? 3.492 -2.34 9.461 1 96.31 4 GLN B N 1
ATOM 870 C CA . GLN B 1 4 ? 4.301 -2.41 10.672 1 96.31 4 GLN B CA 1
ATOM 871 C C . GLN B 1 4 ? 4.844 -1.034 11.055 1 96.31 4 GLN B C 1
ATOM 873 O O . GLN B 1 4 ? 5.273 -0.269 10.188 1 96.31 4 GLN B O 1
ATOM 878 N N . CYS B 1 5 ? 4.883 -0.776 12.328 1 97.62 5 CYS B N 1
ATOM 879 C CA . CYS B 1 5 ? 5.469 0.471 12.805 1 97.62 5 CYS B CA 1
ATOM 880 C C . CYS B 1 5 ? 6.926 0.589 12.375 1 97.62 5 CYS B C 1
ATOM 882 O O . CYS B 1 5 ? 7.723 -0.321 12.609 1 97.62 5 CYS B O 1
ATOM 884 N N . ASN B 1 6 ? 7.238 1.729 11.844 1 96.62 6 ASN B N 1
ATOM 885 C CA . ASN B 1 6 ? 8.586 1.927 11.32 1 96.62 6 ASN B CA 1
ATOM 886 C C . ASN B 1 6 ? 9.609 2.041 12.438 1 96.62 6 ASN B C 1
ATOM 888 O O . ASN B 1 6 ? 10.797 1.789 12.227 1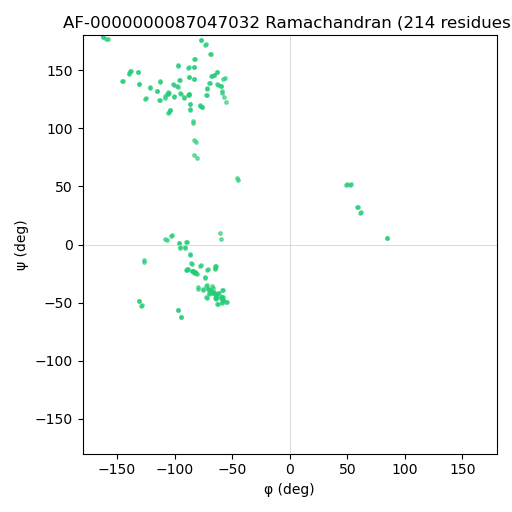 96.62 6 ASN B O 1
ATOM 892 N N . LEU B 1 7 ? 9.188 2.379 13.617 1 97.56 7 LEU B N 1
ATOM 893 C CA . LEU B 1 7 ? 10.141 2.666 14.68 1 97.56 7 LEU B CA 1
ATOM 894 C C . LEU B 1 7 ? 10.344 1.446 15.57 1 97.56 7 LEU B C 1
ATOM 896 O O . LEU B 1 7 ? 11.461 0.938 15.688 1 97.56 7 LEU B O 1
ATOM 900 N N . CYS B 1 8 ? 9.359 0.885 16.141 1 97.5 8 CYS B N 1
ATOM 901 C CA . CYS B 1 8 ? 9.555 -0.244 17.031 1 97.5 8 CYS B CA 1
ATOM 902 C C . CYS B 1 8 ? 9.617 -1.556 16.266 1 97.5 8 CYS B C 1
ATOM 904 O O . CYS B 1 8 ? 10.094 -2.564 16.781 1 97.5 8 CYS B O 1
ATOM 906 N N . GLU B 1 9 ? 9.023 -1.542 15.047 1 95.5 9 GLU B N 1
ATOM 907 C CA . GLU B 1 9 ? 9.039 -2.686 14.141 1 95.5 9 GLU B CA 1
ATOM 908 C C . GLU B 1 9 ? 8.344 -3.893 14.766 1 95.5 9 GLU B C 1
ATOM 910 O O . GLU B 1 9 ? 8.711 -5.035 14.484 1 95.5 9 GLU B O 1
ATOM 915 N N . VAL B 1 10 ? 7.406 -3.602 15.648 1 94.56 10 VAL B N 1
ATOM 916 C CA . VAL B 1 10 ? 6.672 -4.676 16.312 1 94.56 10 VAL B CA 1
ATOM 917 C C . VAL B 1 10 ? 5.168 -4.422 16.188 1 94.56 10 VAL B C 1
ATOM 919 O O . VAL B 1 10 ? 4.422 -5.273 15.703 1 94.56 10 VAL B O 1
ATOM 922 N N . ALA B 1 11 ? 4.727 -3.309 16.547 1 96.31 11 ALA B N 1
ATOM 923 C CA . ALA B 1 11 ? 3.303 -2.986 16.594 1 96.31 11 ALA B CA 1
ATOM 924 C C . ALA B 1 11 ? 2.781 -2.578 15.219 1 96.31 11 ALA B C 1
ATOM 926 O O . ALA B 1 11 ? 3.564 -2.248 14.32 1 96.31 11 ALA B O 1
ATOM 927 N N . VAL B 1 12 ? 1.457 -2.68 15.055 1 96 12 VAL B N 1
ATOM 928 C CA . VAL B 1 12 ? 0.79 -2.189 13.852 1 96 12 VAL B CA 1
ATOM 929 C C . VAL B 1 12 ? 0.784 -0.662 13.852 1 96 12 VAL B C 1
ATOM 931 O O . VAL B 1 12 ? 0.527 -0.035 14.883 1 96 12 VAL B O 1
ATOM 934 N N . ALA B 1 13 ? 1.112 -0.12 12.734 1 97.31 13 ALA B N 1
ATOM 935 C CA . ALA B 1 13 ? 1.055 1.333 12.602 1 97.31 13 ALA B CA 1
ATOM 936 C C . ALA B 1 13 ? -0.388 1.831 12.641 1 97.31 13 ALA B C 1
ATOM 938 O O . ALA B 1 13 ? -1.289 1.19 12.094 1 97.31 13 ALA B O 1
ATOM 939 N N . LYS B 1 14 ? -0.567 3.051 13.266 1 97.44 14 LYS B N 1
ATOM 940 C CA . LYS B 1 14 ? -1.901 3.631 13.391 1 97.44 14 LYS B CA 1
ATOM 941 C C . LYS B 1 14 ? -1.937 5.051 12.836 1 97.44 14 LYS B C 1
ATOM 943 O O . LYS B 1 14 ? -3.012 5.609 12.617 1 97.44 14 LYS B O 1
ATOM 948 N N . VAL B 1 15 ? -0.769 5.598 12.617 1 97.38 15 VAL B N 1
ATOM 949 C CA . VAL B 1 15 ? -0.705 6.961 12.102 1 97.38 15 VAL B CA 1
ATOM 950 C C . VAL B 1 15 ? 0.385 7.059 11.039 1 97.38 15 VAL B C 1
ATOM 952 O O . VAL B 1 15 ? 1.38 6.332 11.094 1 97.38 15 VAL B O 1
ATOM 955 N N . LEU B 1 16 ? 0.191 7.922 10.094 1 97.12 16 LEU B N 1
ATOM 956 C CA . LEU B 1 16 ? 1.195 8.25 9.086 1 97.12 16 LEU B CA 1
ATOM 957 C C . LEU B 1 16 ? 1.671 9.695 9.25 1 97.12 16 LEU B C 1
ATOM 959 O O . LEU B 1 16 ? 0.856 10.617 9.328 1 97.12 16 LEU B O 1
ATOM 963 N N . CYS B 1 17 ? 2.887 9.844 9.391 1 97 17 CYS B N 1
ATOM 964 C CA . CYS B 1 17 ? 3.484 11.172 9.344 1 97 17 CYS B CA 1
ATOM 965 C C . CYS B 1 17 ? 4.223 11.391 8.023 1 97 17 CYS B C 1
ATOM 967 O O . CYS B 1 17 ? 5.27 10.781 7.789 1 97 17 CYS B O 1
ATOM 969 N N . CYS B 1 18 ? 3.719 12.258 7.277 1 93.38 18 CYS B N 1
ATOM 970 C CA . CYS B 1 18 ? 4.309 12.5 5.965 1 93.38 18 CYS B CA 1
ATOM 971 C C . CYS B 1 18 ? 5.645 13.219 6.094 1 93.38 18 CYS B C 1
ATOM 973 O O . CYS B 1 18 ? 6.562 12.977 5.305 1 93.38 18 CYS B O 1
ATOM 975 N N . ALA B 1 19 ? 5.805 14.078 7.016 1 94.81 19 ALA B N 1
ATOM 976 C CA . ALA B 1 19 ? 7.059 14.797 7.227 1 94.81 19 ALA B CA 1
ATOM 977 C C . ALA B 1 19 ? 8.195 13.836 7.562 1 94.81 19 ALA B C 1
ATOM 979 O O . ALA B 1 19 ? 9.312 13.992 7.07 1 94.81 19 ALA B O 1
ATOM 980 N N . ASP B 1 20 ? 7.879 12.867 8.383 1 95.88 20 ASP B N 1
ATOM 981 C CA . ASP B 1 20 ? 8.875 11.867 8.742 1 95.88 20 ASP B CA 1
ATOM 982 C C . ASP B 1 20 ? 8.906 10.734 7.723 1 95.88 20 ASP B C 1
ATOM 984 O O . ASP B 1 20 ? 9.758 9.844 7.793 1 95.88 20 ASP B O 1
ATOM 988 N N . GLU B 1 21 ? 7.992 10.688 6.82 1 94.12 21 GLU B N 1
ATOM 989 C CA . GLU B 1 21 ? 7.789 9.586 5.891 1 94.12 21 GLU B CA 1
ATOM 990 C C . GLU B 1 21 ? 7.75 8.25 6.621 1 94.12 21 GLU B C 1
ATOM 992 O O . GLU B 1 21 ? 8.438 7.301 6.23 1 94.12 21 GLU B O 1
ATOM 997 N N . ALA B 1 22 ? 6.891 8.18 7.652 1 96.5 22 ALA B N 1
ATOM 998 C CA . ALA B 1 22 ? 6.875 6.984 8.492 1 96.5 22 ALA B CA 1
ATOM 999 C C . ALA B 1 22 ? 5.465 6.672 8.977 1 96.5 22 ALA B C 1
ATOM 1001 O O . ALA B 1 22 ? 4.707 7.582 9.328 1 96.5 22 ALA B O 1
ATOM 1002 N N . ALA B 1 23 ? 5.172 5.438 8.992 1 97.38 23 ALA B N 1
ATOM 1003 C CA . ALA B 1 23 ? 3.994 4.922 9.688 1 97.38 23 ALA B CA 1
ATOM 1004 C C . ALA B 1 23 ? 4.352 4.449 11.094 1 97.38 23 ALA B C 1
ATOM 1006 O O . ALA B 1 23 ? 5.305 3.688 11.281 1 97.38 23 ALA B O 1
ATOM 1007 N N . LEU B 1 24 ? 3.551 4.93 12.125 1 98.25 24 LEU B N 1
ATOM 1008 C CA . LEU B 1 24 ? 3.932 4.691 13.516 1 98.25 24 LEU B CA 1
ATOM 1009 C C . LEU B 1 24 ? 2.748 4.168 14.32 1 98.25 24 LEU B C 1
ATOM 1011 O O . LEU B 1 24 ? 1.598 4.504 14.031 1 98.25 24 LEU B O 1
ATOM 1015 N N . CYS B 1 25 ? 3.074 3.367 15.273 1 98.12 25 CYS B N 1
ATOM 1016 C CA . CYS B 1 25 ? 2.059 3.057 16.266 1 98.12 25 CYS B CA 1
ATOM 1017 C C . CYS B 1 25 ? 1.82 4.246 17.188 1 98.12 25 CYS B C 1
ATOM 1019 O O . CYS B 1 25 ? 2.574 5.219 17.172 1 98.12 25 CYS B O 1
ATOM 1021 N N . LEU B 1 26 ? 0.824 4.141 18.016 1 98.12 26 LEU B N 1
ATOM 1022 C CA . LEU B 1 26 ? 0.454 5.281 18.844 1 98.12 26 LEU B CA 1
ATOM 1023 C C . LEU B 1 26 ? 1.552 5.598 19.859 1 98.12 26 LEU B C 1
ATOM 1025 O O . LEU B 1 26 ? 1.854 6.77 20.094 1 98.12 26 LEU B O 1
ATOM 1029 N N . ALA B 1 27 ? 2.137 4.574 20.438 1 98.5 27 ALA B N 1
ATOM 1030 C CA . ALA B 1 27 ? 3.186 4.781 21.422 1 98.5 27 ALA B CA 1
ATOM 1031 C C . ALA B 1 27 ? 4.406 5.453 20.797 1 98.5 27 ALA B C 1
ATOM 1033 O O . ALA B 1 27 ? 4.953 6.402 21.375 1 98.5 27 ALA B O 1
ATOM 1034 N N . CYS B 1 28 ? 4.805 5 19.703 1 98.5 28 CYS B N 1
ATOM 1035 C CA . CYS B 1 28 ? 5.965 5.57 19.031 1 98.5 28 CYS B CA 1
ATOM 1036 C C . CYS B 1 28 ? 5.66 6.973 18.516 1 98.5 28 CYS B C 1
ATOM 1038 O O . CYS B 1 28 ? 6.527 7.848 18.531 1 98.5 28 CYS B O 1
ATOM 1040 N N . ASP B 1 29 ? 4.473 7.152 18.016 1 98.31 29 ASP B N 1
ATOM 1041 C CA . ASP B 1 29 ? 4.066 8.492 17.594 1 98.31 29 ASP B CA 1
ATOM 1042 C C . ASP B 1 29 ? 4.227 9.5 18.734 1 98.31 29 ASP B C 1
ATOM 1044 O O . ASP B 1 29 ? 4.793 10.57 18.531 1 98.31 29 ASP B O 1
ATOM 1048 N N . GLN B 1 30 ? 3.715 9.117 19.812 1 98.19 30 GLN B N 1
ATOM 1049 C CA . GLN B 1 30 ? 3.814 10 20.984 1 98.19 30 GLN B CA 1
ATOM 1050 C C . GLN B 1 30 ? 5.273 10.289 21.328 1 98.19 30 GLN B C 1
ATOM 1052 O O . GLN B 1 30 ? 5.648 11.438 21.562 1 98.19 30 GLN B O 1
ATOM 1057 N N . LYS B 1 31 ? 6.035 9.312 21.359 1 97.81 31 LYS B N 1
ATOM 1058 C CA . LYS B 1 31 ? 7.449 9.453 21.688 1 97.81 31 LYS B CA 1
ATOM 1059 C C . LYS B 1 31 ? 8.156 10.406 20.734 1 97.81 31 LYS B C 1
ATOM 1061 O O . LYS B 1 31 ? 8.93 11.266 21.156 1 97.81 31 LYS B O 1
ATOM 1066 N N . VAL B 1 32 ? 7.891 10.25 19.5 1 97.62 32 VAL B N 1
ATOM 1067 C CA . VAL B 1 32 ? 8.57 11.031 18.469 1 97.62 32 VAL B CA 1
ATOM 1068 C C . VAL B 1 32 ? 8.055 12.469 18.484 1 97.62 32 VAL B C 1
ATOM 1070 O O . VAL B 1 32 ? 8.836 13.414 18.531 1 97.62 32 VAL B O 1
ATOM 1073 N N . HIS B 1 33 ? 6.816 12.68 18.562 1 97.44 33 HIS B N 1
ATOM 1074 C CA . HIS B 1 33 ? 6.25 14 18.297 1 97.44 33 HIS B CA 1
ATOM 1075 C C . HIS B 1 33 ? 6.039 14.781 19.594 1 97.44 33 HIS B C 1
ATOM 1077 O O . HIS B 1 33 ? 5.652 15.953 19.562 1 97.44 33 HIS B O 1
ATOM 1083 N N . ASP B 1 34 ? 6.406 14.18 20.672 1 97.44 34 ASP B N 1
ATOM 1084 C CA . ASP B 1 34 ? 6.441 14.898 21.938 1 97.44 34 ASP B CA 1
ATOM 1085 C C . ASP B 1 34 ? 7.84 15.438 22.219 1 97.44 34 ASP B C 1
ATOM 1087 O O . ASP B 1 34 ? 8.039 16.172 23.188 1 97.44 34 ASP B O 1
ATOM 1091 N N . ALA B 1 35 ? 8.742 15.156 21.391 1 96.25 35 ALA B N 1
ATOM 1092 C CA . ALA B 1 35 ? 10.148 15.438 21.656 1 96.25 35 ALA B CA 1
ATOM 1093 C C . ALA B 1 35 ? 10.406 16.938 21.703 1 96.25 35 ALA B C 1
ATOM 1095 O O . ALA B 1 35 ? 11.195 17.422 22.531 1 96.25 35 ALA B O 1
ATOM 1096 N N . ASN B 1 36 ? 9.82 17.688 20.812 1 95.19 36 ASN B N 1
ATOM 1097 C CA . ASN B 1 36 ? 9.945 19.141 20.781 1 95.19 36 ASN B CA 1
ATOM 1098 C C . ASN B 1 36 ? 8.852 19.781 19.938 1 95.19 36 ASN B C 1
ATOM 1100 O O . ASN B 1 36 ? 8.047 19.094 19.312 1 95.19 36 ASN B O 1
ATOM 1104 N N . MET B 1 37 ? 8.859 21.016 19.875 1 96.12 37 MET B N 1
ATOM 1105 C CA . MET B 1 37 ? 7.773 21.781 19.266 1 96.12 37 MET B CA 1
ATOM 1106 C C . MET B 1 37 ? 7.773 21.609 17.75 1 96.12 37 MET B C 1
ATOM 1108 O O . MET B 1 37 ? 6.711 21.547 17.125 1 96.12 37 MET B O 1
ATOM 1112 N N . LEU B 1 38 ? 8.938 21.562 17.172 1 96.25 38 LEU B N 1
ATOM 1113 C CA . LEU B 1 38 ? 9.031 21.453 15.727 1 96.25 38 LEU B CA 1
ATOM 1114 C C . LEU B 1 38 ? 8.359 20.188 15.234 1 96.25 38 LEU B C 1
ATOM 1116 O O . LEU B 1 38 ? 7.535 20.234 14.312 1 96.25 38 LEU B O 1
ATOM 1120 N N . VAL B 1 39 ? 8.609 19.094 15.883 1 96.38 39 VAL B N 1
ATOM 1121 C CA . VAL B 1 39 ? 8.086 17.812 15.414 1 96.38 39 VAL B CA 1
ATOM 1122 C C . VAL B 1 39 ? 6.645 17.641 15.891 1 96.38 39 VAL B C 1
ATOM 1124 O O . VAL B 1 39 ? 5.875 16.875 15.297 1 96.38 39 VAL B O 1
ATOM 1127 N N . SER B 1 40 ? 6.234 18.266 16.906 1 96.25 40 SER B N 1
ATOM 1128 C CA . SER B 1 40 ? 4.859 18.203 17.391 1 96.25 40 SER B CA 1
ATOM 1129 C C . SER B 1 40 ? 3.893 18.797 16.359 1 96.25 40 SER B C 1
ATOM 1131 O O . SER B 1 40 ? 2.693 18.531 16.406 1 96.25 40 SER B O 1
ATOM 1133 N N . GLU B 1 41 ? 4.426 19.578 15.445 1 96 41 GLU B N 1
ATOM 1134 C CA . GLU B 1 41 ? 3.59 20.266 14.461 1 96 41 GLU B CA 1
ATOM 1135 C C . GLU B 1 41 ? 3.416 19.422 13.203 1 96 41 GLU B C 1
ATOM 1137 O O . GLU B 1 41 ? 2.67 19.797 12.297 1 96 41 GLU B O 1
ATOM 1142 N N . HIS B 1 42 ? 4.07 18.281 13.172 1 96.06 42 HIS B N 1
ATOM 1143 C CA . HIS B 1 42 ? 3.852 17.422 12.016 1 96.06 42 HIS B CA 1
ATOM 1144 C C . HIS B 1 42 ? 2.396 16.969 11.938 1 96.06 42 HIS B C 1
ATOM 1146 O O . HIS B 1 42 ? 1.777 16.672 12.961 1 96.06 42 HIS B O 1
ATOM 1152 N N . HIS B 1 43 ? 1.902 17 10.727 1 91.88 43 HIS B N 1
ATOM 1153 C CA . HIS B 1 43 ? 0.561 16.484 10.5 1 91.88 43 HIS B CA 1
ATOM 1154 C C . HIS B 1 43 ? 0.566 14.953 10.453 1 91.88 43 HIS B C 1
ATOM 1156 O O . HIS B 1 43 ? 1.278 14.352 9.648 1 91.88 43 HIS B O 1
ATOM 1162 N N . ARG B 1 44 ? -0.179 14.422 11.375 1 95.06 44 ARG B N 1
ATOM 1163 C CA . ARG B 1 44 ? -0.306 12.977 11.492 1 95.06 44 ARG B CA 1
ATOM 1164 C C . ARG B 1 44 ? -1.687 12.508 11.039 1 95.06 44 ARG B C 1
ATOM 1166 O O . ARG B 1 44 ? -2.705 13.016 11.516 1 95.06 44 ARG B O 1
ATOM 1173 N N . LEU B 1 45 ? -1.678 11.578 10.125 1 95.69 45 LEU B N 1
ATOM 1174 C CA . LEU B 1 45 ? -2.936 11.078 9.586 1 95.69 45 LEU B CA 1
ATOM 1175 C C . LEU B 1 45 ? -3.262 9.703 10.156 1 95.69 45 LEU B C 1
ATOM 1177 O O . LEU B 1 45 ? -2.43 8.797 10.117 1 95.69 45 LEU B O 1
ATOM 1181 N N . PRO B 1 46 ? -4.484 9.586 10.625 1 96 46 PRO B N 1
ATOM 1182 C CA . PRO B 1 46 ? -4.879 8.266 11.117 1 96 46 PRO B CA 1
ATOM 1183 C C . PRO B 1 46 ? -5.016 7.234 10 1 96 46 PRO B C 1
ATOM 1185 O O . PRO B 1 46 ? -5.484 7.562 8.906 1 96 46 PRO B O 1
ATOM 1188 N N . LEU B 1 47 ? -4.551 6.043 10.281 1 95.94 47 LEU B N 1
ATOM 1189 C CA . LEU B 1 47 ? -4.73 4.902 9.383 1 95.94 47 LEU B CA 1
ATOM 1190 C C . LEU B 1 47 ? -5.91 4.043 9.828 1 95.94 47 LEU B C 1
ATOM 1192 O O . LEU B 1 47 ? -6.109 3.822 11.023 1 95.94 47 LEU B O 1
ATOM 1196 N N . SER B 1 48 ? -6.637 3.688 8.852 1 91.19 48 SER B N 1
ATOM 1197 C CA . SER B 1 48 ? -7.781 2.844 9.172 1 91.19 48 SER B CA 1
ATOM 1198 C C . SER B 1 48 ? -7.332 1.485 9.703 1 91.19 48 SER B C 1
ATOM 1200 O O . SER B 1 48 ? -6.328 0.938 9.25 1 91.19 48 SER B O 1
ATOM 1202 N N . SER B 1 49 ? -8.133 0.969 10.617 1 84.94 49 SER B N 1
ATOM 1203 C CA . SER B 1 49 ? -7.867 -0.362 11.156 1 84.94 49 SER B CA 1
ATOM 1204 C C . SER B 1 49 ? -8.398 -1.447 10.219 1 84.94 49 SER B C 1
ATOM 1206 O O . SER B 1 49 ? -7.992 -2.607 10.32 1 84.94 49 SER B O 1
ATOM 1208 N N . SER B 1 50 ? -9.336 -1.021 9.5 1 81.81 50 SER B N 1
ATOM 1209 C CA . SER B 1 50 ? -9.891 -1.957 8.523 1 81.81 50 SER B CA 1
ATOM 1210 C C . SER B 1 50 ? -9.25 -1.761 7.148 1 81.81 50 SER B C 1
ATOM 1212 O O . SER B 1 50 ? -8.773 -0.669 6.832 1 81.81 50 SER B O 1
ATOM 1214 N N . TYR B 1 51 ? -9.055 -2.91 6.543 1 82.31 51 TYR B N 1
ATOM 1215 C CA . TYR B 1 51 ? -8.562 -2.824 5.172 1 82.31 51 TYR B CA 1
ATOM 1216 C C . TYR B 1 51 ? -9.586 -3.375 4.191 1 82.31 51 TYR B C 1
ATOM 1218 O O . TYR B 1 51 ? -10.273 -4.359 4.484 1 82.31 51 TYR B O 1
ATOM 1226 N N . GLN B 1 52 ? -9.828 -2.625 3.162 1 87 52 GLN B N 1
ATOM 1227 C CA . GLN B 1 52 ? -10.68 -3.025 2.045 1 87 52 GLN B CA 1
ATOM 1228 C C . GLN B 1 52 ? -9.93 -2.908 0.719 1 87 52 GLN B C 1
ATOM 1230 O O . GLN B 1 52 ? -9.414 -1.84 0.385 1 87 52 GLN B O 1
ATOM 1235 N N . MET B 1 53 ? -9.938 -4.008 0.025 1 92.88 53 MET B N 1
ATOM 1236 C CA . MET B 1 53 ? -9.219 -3.996 -1.245 1 92.88 53 MET B CA 1
ATOM 1237 C C . MET B 1 53 ? -10.125 -3.529 -2.381 1 92.88 53 MET B C 1
ATOM 1239 O O . MET B 1 53 ? -11.242 -4.027 -2.533 1 92.88 53 MET B O 1
ATOM 1243 N N . PRO B 1 54 ? -9.656 -2.598 -3.09 1 95.56 54 PRO B N 1
ATOM 1244 C CA . PRO B 1 54 ? -10.398 -2.238 -4.301 1 95.56 54 PRO B CA 1
ATOM 1245 C C . PRO B 1 54 ? -10.344 -3.324 -5.371 1 95.56 54 PRO B C 1
ATOM 1247 O O . PRO B 1 54 ? -9.5 -4.219 -5.305 1 95.56 54 PRO B O 1
ATOM 1250 N N . LYS B 1 55 ? -11.242 -3.16 -6.277 1 96.88 55 LYS B N 1
ATOM 1251 C CA . LYS B 1 55 ? -11.305 -4.145 -7.355 1 96.88 55 LYS B CA 1
ATOM 1252 C C . LYS B 1 55 ? -10.289 -3.824 -8.453 1 96.88 55 LYS B C 1
ATOM 1254 O O . LYS B 1 55 ? -9.922 -2.662 -8.648 1 96.88 55 LYS B O 1
ATOM 1259 N N . CYS B 1 56 ? -9.891 -4.875 -9.125 1 97.81 56 CYS B N 1
ATOM 1260 C CA . CYS B 1 56 ? -9.023 -4.773 -10.289 1 97.81 56 CYS B CA 1
ATOM 1261 C C . CYS B 1 56 ? -9.656 -3.891 -11.367 1 97.81 56 CYS B C 1
ATOM 1263 O O . CYS B 1 56 ? -10.859 -3.98 -11.625 1 97.81 56 CYS B O 1
ATOM 1265 N N . ASP B 1 57 ? -8.844 -3.139 -12.016 1 97.56 57 ASP B N 1
ATOM 1266 C CA . ASP B 1 57 ? -9.32 -2.193 -13.023 1 97.56 57 ASP B CA 1
ATOM 1267 C C . ASP B 1 57 ? -9.672 -2.908 -14.32 1 97.56 57 ASP B C 1
ATOM 1269 O O . ASP B 1 57 ? -10.375 -2.354 -15.172 1 97.56 57 ASP B O 1
ATOM 1273 N N . ILE B 1 58 ? -9.203 -4.066 -14.484 1 97.75 58 ILE B N 1
ATOM 1274 C CA . ILE B 1 58 ? -9.375 -4.785 -15.742 1 97.75 58 ILE B CA 1
ATOM 1275 C C . ILE B 1 58 ? -10.602 -5.699 -15.648 1 97.75 58 ILE B C 1
ATOM 1277 O O . ILE B 1 58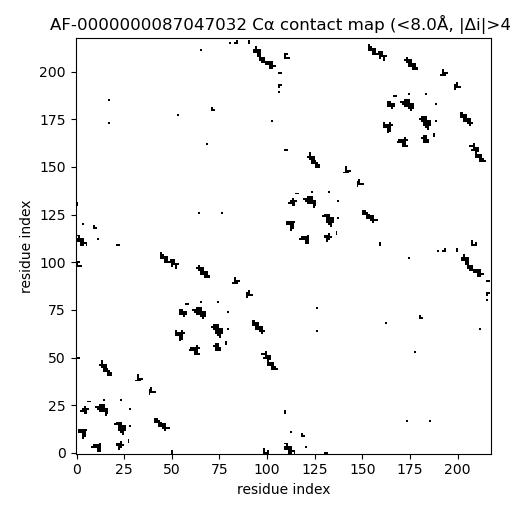 ? -11.617 -5.449 -16.297 1 97.75 58 ILE B O 1
ATOM 1281 N N . CYS B 1 59 ? -10.594 -6.629 -14.797 1 97.88 59 CYS B N 1
ATOM 1282 C CA . CYS B 1 59 ? -11.703 -7.574 -14.711 1 97.88 59 CYS B CA 1
ATOM 1283 C C . CYS B 1 59 ? -12.844 -7.008 -13.875 1 97.88 59 CYS B C 1
ATOM 1285 O O . CYS B 1 59 ? -13.984 -7.469 -13.977 1 97.88 59 CYS B O 1
ATOM 1287 N N . GLN B 1 60 ? -12.57 -6.113 -13.023 1 96.69 60 GLN B N 1
ATOM 1288 C CA . GLN B 1 60 ? -13.539 -5.461 -12.141 1 96.69 60 GLN B CA 1
ATOM 1289 C C . GLN B 1 60 ? -14.266 -6.477 -11.273 1 96.69 60 GLN B C 1
ATOM 1291 O O . GLN B 1 60 ? -15.414 -6.262 -10.883 1 96.69 60 GLN B O 1
ATOM 1296 N N . GLU B 1 61 ? -13.594 -7.516 -10.93 1 96.94 61 GLU B N 1
ATOM 1297 C CA . GLU B 1 61 ? -14.211 -8.594 -10.164 1 96.94 61 GLU B CA 1
ATOM 1298 C C . GLU B 1 61 ? -13.352 -8.977 -8.961 1 96.94 61 GLU B C 1
ATOM 1300 O O . GLU B 1 61 ? -13.859 -9.133 -7.852 1 96.94 61 GLU B O 1
ATOM 1305 N N . THR B 1 62 ? -12.164 -9.164 -9.203 1 96.56 62 THR B N 1
ATOM 1306 C CA . THR B 1 62 ? -11.242 -9.648 -8.18 1 96.56 62 THR B CA 1
ATOM 1307 C C . THR B 1 62 ? -10.484 -8.492 -7.547 1 96.56 62 THR B C 1
ATOM 1309 O O . THR B 1 62 ? -10.312 -7.441 -8.164 1 96.56 62 THR B O 1
ATOM 1312 N N . PRO B 1 63 ? -10.031 -8.656 -6.324 1 96.06 63 PRO B N 1
ATOM 1313 C CA . PRO B 1 63 ? -9.258 -7.59 -5.691 1 96.06 63 PRO B CA 1
ATOM 1314 C C . PRO B 1 63 ? -7.992 -7.234 -6.469 1 96.06 63 PRO B C 1
ATOM 1316 O O . PRO B 1 63 ? -7.301 -8.125 -6.969 1 96.06 63 PRO B O 1
ATOM 1319 N N . GLY B 1 64 ? -7.77 -5.926 -6.586 1 96.62 64 GLY B N 1
ATOM 1320 C CA . GLY B 1 64 ? -6.531 -5.422 -7.156 1 96.62 64 GLY B CA 1
ATOM 1321 C C . GLY B 1 64 ? -5.398 -5.34 -6.148 1 96.62 64 GLY B C 1
ATOM 1322 O O . GLY B 1 64 ? -5.297 -4.367 -5.398 1 96.62 64 GLY B O 1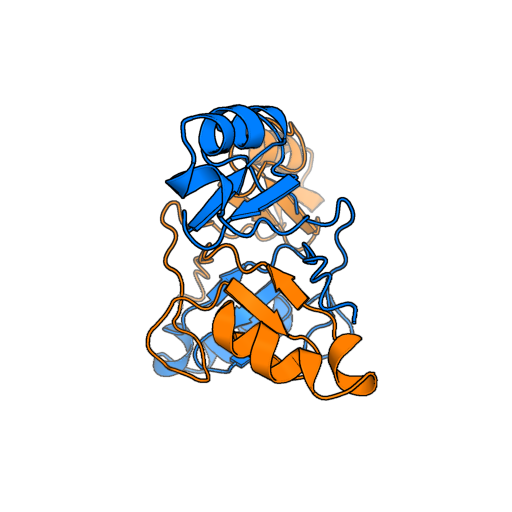
ATOM 1323 N N . PHE B 1 65 ? -4.441 -6.254 -6.242 1 95.88 65 PHE B N 1
ATOM 1324 C CA . PHE B 1 65 ? -3.348 -6.34 -5.277 1 95.88 65 PHE B CA 1
ATOM 1325 C C . PHE B 1 65 ? -2.168 -5.48 -5.719 1 95.88 65 PHE B C 1
ATOM 1327 O O . PHE B 1 65 ? -1.349 -5.074 -4.891 1 95.88 65 PHE B O 1
ATOM 1334 N N . PHE B 1 66 ? -2.168 -5.227 -6.988 1 96.06 66 PHE B N 1
ATOM 1335 C CA . PHE B 1 66 ? -0.957 -4.617 -7.527 1 96.06 66 PHE B CA 1
ATOM 1336 C C . PHE B 1 66 ? -1.271 -3.281 -8.188 1 96.06 66 PHE B C 1
ATOM 1338 O O . PHE B 1 66 ? -2.221 -3.174 -8.961 1 96.06 66 PHE B O 1
ATOM 1345 N N . PHE B 1 67 ? -0.508 -2.357 -7.91 1 95.75 67 PHE B N 1
ATOM 1346 C CA . PHE B 1 67 ? -0.505 -1.098 -8.641 1 95.75 67 PHE B CA 1
ATOM 1347 C C . PHE B 1 67 ? 0.684 -1.026 -9.594 1 95.75 67 PHE B C 1
ATOM 1349 O O . PHE B 1 67 ? 1.837 -1.062 -9.156 1 95.75 67 PHE B O 1
ATOM 1356 N N . CYS B 1 68 ? 0.467 -0.978 -10.805 1 96.44 68 CYS B N 1
ATOM 1357 C CA . CYS B 1 68 ? 1.525 -0.808 -11.789 1 96.44 68 CYS B CA 1
ATOM 1358 C C . CYS B 1 68 ? 1.836 0.668 -12.008 1 96.44 68 CYS B C 1
ATOM 1360 O O . CYS B 1 68 ? 0.978 1.428 -12.461 1 96.44 68 CYS B O 1
ATOM 1362 N N . LEU B 1 69 ? 3.021 0.986 -11.758 1 95 69 LEU B N 1
ATOM 1363 C CA . LEU B 1 69 ? 3.43 2.387 -11.812 1 95 69 LEU B CA 1
ATOM 1364 C C . LEU B 1 69 ? 3.297 2.934 -13.234 1 95 69 LEU B C 1
ATOM 1366 O O . LEU B 1 69 ? 2.811 4.051 -13.43 1 95 69 LEU B O 1
ATOM 1370 N N . GLU B 1 70 ? 3.68 2.207 -14.227 1 95.06 70 GLU B N 1
ATOM 1371 C CA . GLU B 1 70 ? 3.693 2.666 -15.617 1 95.06 70 GLU B CA 1
ATOM 1372 C C . GLU B 1 70 ? 2.283 2.699 -16.203 1 95.06 70 GLU B C 1
ATOM 1374 O O . GLU B 1 70 ? 1.918 3.648 -16.891 1 95.06 70 GLU B O 1
ATOM 1379 N N . ASP B 1 71 ? 1.526 1.703 -15.828 1 94.69 71 ASP B N 1
ATOM 1380 C CA . ASP B 1 71 ? 0.172 1.632 -16.375 1 94.69 71 ASP B CA 1
ATOM 1381 C C . ASP B 1 71 ? -0.794 2.479 -15.539 1 94.69 71 ASP B C 1
ATOM 1383 O O . ASP B 1 71 ? -1.916 2.75 -15.977 1 94.69 71 ASP B O 1
ATOM 1387 N N . ARG B 1 72 ? -0.388 2.807 -14.438 1 92.75 72 ARG B N 1
ATOM 1388 C CA . ARG B 1 72 ? -1.238 3.514 -13.484 1 92.75 72 ARG B CA 1
ATOM 1389 C C . ARG B 1 72 ? -2.557 2.775 -13.273 1 92.75 72 ARG B C 1
ATOM 1391 O O . ARG B 1 72 ? -3.627 3.385 -13.312 1 92.75 72 ARG B O 1
ATOM 1398 N N . ALA B 1 73 ? -2.498 1.509 -12.977 1 95.5 73 ALA B N 1
ATOM 1399 C CA . ALA B 1 73 ? -3.68 0.66 -12.836 1 95.5 73 ALA B CA 1
ATOM 1400 C C . ALA B 1 73 ? -3.533 -0.3 -11.664 1 95.5 73 ALA B C 1
ATOM 1402 O O . ALA B 1 73 ? -2.43 -0.764 -11.367 1 95.5 73 ALA B O 1
ATOM 1403 N N . LEU B 1 74 ? -4.703 -0.565 -11.062 1 97.12 74 LEU B N 1
ATOM 1404 C CA . LEU B 1 74 ? -4.816 -1.636 -10.078 1 97.12 74 LEU B CA 1
ATOM 1405 C C . LEU B 1 74 ? -5.133 -2.965 -10.75 1 97.12 74 LEU B C 1
ATOM 1407 O O . LEU B 1 74 ? -6.07 -3.057 -11.547 1 97.12 74 LEU B O 1
ATOM 1411 N N . LEU B 1 75 ? -4.301 -3.967 -10.367 1 97.25 75 LEU B N 1
ATOM 1412 C CA . LEU B 1 75 ? -4.434 -5.234 -11.07 1 97.25 75 LEU B CA 1
ATOM 1413 C C . LEU B 1 75 ? -4.527 -6.398 -10.094 1 97.25 75 LEU B C 1
ATOM 1415 O O . LEU B 1 75 ? -3.824 -6.422 -9.078 1 97.25 75 LEU B O 1
ATOM 1419 N N . CYS B 1 76 ? -5.43 -7.285 -10.453 1 97.38 76 CYS B N 1
ATOM 1420 C CA . CYS B 1 76 ? -5.379 -8.57 -9.766 1 97.38 76 CYS B CA 1
ATOM 1421 C C . CYS B 1 76 ? -4.246 -9.438 -10.312 1 97.38 76 CYS B C 1
ATOM 1423 O O . CYS B 1 76 ? -3.572 -9.047 -11.273 1 97.38 76 CYS B O 1
ATOM 1425 N N . ARG B 1 77 ? -4.094 -10.539 -9.711 1 95.75 77 ARG B N 1
ATOM 1426 C CA . ARG B 1 77 ? -2.982 -11.398 -10.117 1 95.75 77 ARG B CA 1
ATOM 1427 C C . ARG B 1 77 ? -3.133 -11.844 -11.57 1 95.75 77 ARG B C 1
ATOM 1429 O O . ARG B 1 77 ? -2.193 -11.727 -12.359 1 95.75 77 ARG B O 1
ATOM 1436 N N . LYS B 1 78 ? -4.238 -12.336 -11.867 1 96.25 78 LYS B N 1
ATOM 1437 C CA . LYS B 1 78 ? -4.465 -12.859 -13.211 1 96.25 78 LYS B CA 1
ATOM 1438 C C . LYS B 1 78 ? -4.25 -11.781 -14.273 1 96.25 78 LYS B C 1
ATOM 1440 O O . LYS B 1 78 ? -3.555 -12.008 -15.266 1 96.25 78 LYS B O 1
ATOM 1445 N N . CYS B 1 79 ? -4.832 -10.68 -14.117 1 97.56 79 CYS B N 1
ATOM 1446 C CA . CYS B 1 79 ? -4.707 -9.594 -15.086 1 97.56 79 CYS B CA 1
ATOM 1447 C C . CYS B 1 79 ? -3.281 -9.055 -15.117 1 97.56 79 CYS B C 1
ATOM 1449 O O . CYS B 1 79 ? -2.793 -8.641 -16.172 1 97.56 79 CYS B O 1
ATOM 1451 N N . ASP B 1 80 ? -2.611 -8.984 -13.977 1 96.88 80 ASP B N 1
ATOM 1452 C CA . ASP B 1 80 ? -1.218 -8.555 -13.914 1 96.88 80 ASP B CA 1
ATOM 1453 C C . ASP B 1 80 ? -0.327 -9.438 -14.781 1 96.88 80 ASP B C 1
ATOM 1455 O O . ASP B 1 80 ? 0.475 -8.938 -15.57 1 96.88 80 ASP B O 1
ATOM 1459 N N . VAL B 1 81 ? -0.536 -10.727 -14.602 1 95.81 81 VAL B N 1
ATOM 1460 C CA . VAL B 1 81 ? 0.261 -11.672 -15.367 1 95.81 81 VAL B CA 1
ATOM 1461 C C . VAL B 1 81 ? -0.048 -11.531 -16.859 1 95.81 81 VAL B C 1
ATOM 1463 O O . VAL B 1 81 ? 0.864 -11.461 -17.688 1 95.81 81 VAL B O 1
ATOM 1466 N N . ALA B 1 82 ? -1.268 -11.461 -17.172 1 96.38 82 ALA B N 1
ATOM 1467 C CA . ALA B 1 82 ? -1.679 -11.375 -18.562 1 96.38 82 ALA B CA 1
ATOM 1468 C C . ALA B 1 82 ? -1.071 -10.141 -19.234 1 96.38 82 ALA B C 1
ATOM 1470 O O . ALA B 1 82 ? -0.636 -10.211 -20.391 1 96.38 82 ALA B O 1
ATOM 1471 N N . ILE B 1 83 ? -1.02 -9.094 -18.531 1 96.25 83 ILE B N 1
ATOM 1472 C CA . ILE B 1 83 ? -0.564 -7.824 -19.094 1 96.25 83 ILE B CA 1
ATOM 1473 C C . ILE B 1 83 ? 0.961 -7.801 -19.141 1 96.25 83 ILE B C 1
ATOM 1475 O O . ILE B 1 83 ? 1.549 -7.383 -20.141 1 96.25 83 ILE B O 1
ATOM 1479 N N . HIS B 1 84 ? 1.612 -8.336 -18.203 1 95.94 84 HIS B N 1
ATOM 1480 C CA . HIS B 1 84 ? 3.037 -8.062 -18.047 1 95.94 84 HIS B CA 1
ATOM 1481 C C . HIS B 1 84 ? 3.881 -9.227 -18.547 1 95.94 84 HIS B C 1
ATOM 1483 O O . HIS B 1 84 ? 5.102 -9.227 -18.391 1 95.94 84 HIS B O 1
ATOM 1489 N N . THR B 1 85 ? 3.27 -10.148 -19.125 1 94.81 85 THR B N 1
ATOM 1490 C CA . THR B 1 85 ? 4.023 -11.227 -19.766 1 94.81 85 THR B CA 1
ATOM 1491 C C . THR B 1 85 ? 3.979 -11.102 -21.281 1 94.81 85 THR B C 1
ATOM 1493 O O . THR B 1 85 ? 4.555 -11.922 -21.984 1 94.81 85 THR B O 1
ATOM 1496 N N . VAL B 1 86 ? 3.393 -10.07 -21.844 1 94 86 VAL B N 1
ATOM 1497 C CA . VAL B 1 86 ? 3.188 -9.906 -23.281 1 94 86 VAL B CA 1
ATOM 1498 C C . VAL B 1 86 ? 4.527 -9.656 -23.969 1 94 86 VAL B C 1
ATOM 1500 O O . VAL B 1 86 ? 4.785 -10.203 -25.047 1 94 86 VAL B O 1
ATOM 1503 N N . ASN B 1 87 ? 5.355 -8.867 -23.391 1 93.19 87 ASN B N 1
ATOM 1504 C CA . ASN B 1 87 ? 6.688 -8.602 -23.922 1 93.19 87 ASN B CA 1
ATOM 1505 C C . ASN B 1 87 ? 7.625 -8.07 -22.844 1 93.19 87 ASN B C 1
ATOM 1507 O O . ASN B 1 87 ? 7.203 -7.852 -21.703 1 93.19 87 ASN B O 1
ATOM 1511 N N . SER B 1 88 ? 8.836 -7.867 -23.203 1 92 88 SER B N 1
ATOM 1512 C CA . SER B 1 88 ? 9.883 -7.531 -22.234 1 92 88 SER B CA 1
ATOM 1513 C C . SER B 1 88 ? 9.727 -6.098 -21.734 1 92 88 SER B C 1
ATOM 1515 O O . SER B 1 88 ? 10.133 -5.781 -20.609 1 92 88 SER B O 1
ATOM 1517 N N . LEU B 1 89 ? 9.18 -5.246 -22.531 1 94.12 89 LEU B N 1
ATOM 1518 C CA . LEU B 1 89 ? 9 -3.861 -22.109 1 94.12 89 LEU B CA 1
ATOM 1519 C C . LEU B 1 89 ? 8.039 -3.773 -20.922 1 94.12 89 LEU B C 1
ATOM 1521 O O . LEU B 1 89 ? 8.344 -3.121 -19.922 1 94.12 89 LEU B O 1
ATOM 1525 N N . VAL B 1 90 ? 6.977 -4.523 -21.031 1 94.31 90 VAL B N 1
ATOM 1526 C CA . VAL B 1 90 ? 5.961 -4.426 -20 1 94.31 90 VAL B CA 1
ATOM 1527 C C . VAL B 1 90 ? 6.34 -5.32 -18.812 1 94.31 90 VAL B C 1
ATOM 1529 O O . VAL B 1 90 ? 5.895 -5.09 -17.688 1 94.31 90 VAL B O 1
ATOM 1532 N N . SER B 1 91 ? 7.141 -6.344 -18.922 1 93.56 91 SER B N 1
ATOM 1533 C CA . SER B 1 91 ? 7.609 -7.176 -17.828 1 93.56 91 SER B CA 1
ATOM 1534 C C . SER B 1 91 ? 8.484 -6.375 -16.859 1 93.56 91 SER B C 1
ATOM 1536 O O . SER B 1 91 ? 8.648 -6.758 -15.703 1 93.56 91 SER B O 1
ATOM 1538 N N . GLY B 1 92 ? 9.047 -5.25 -17.328 1 93.38 92 GLY B N 1
ATOM 1539 C CA . GLY B 1 92 ? 9.93 -4.426 -16.516 1 93.38 92 GLY B CA 1
ATOM 1540 C C . GLY B 1 92 ? 9.195 -3.357 -15.727 1 93.38 92 GLY B C 1
ATOM 1541 O O . GLY B 1 92 ? 9.812 -2.574 -15.008 1 93.38 92 GLY B O 1
ATOM 1542 N N . HIS B 1 93 ? 7.906 -3.342 -15.836 1 95.56 93 HIS B N 1
ATOM 1543 C CA . HIS B 1 93 ? 7.137 -2.357 -15.086 1 95.56 93 HIS B CA 1
ATOM 1544 C C . HIS B 1 93 ? 7.293 -2.564 -13.586 1 95.56 93 HIS B C 1
ATOM 1546 O O . HIS B 1 93 ? 7.484 -3.693 -13.125 1 95.56 93 HIS B O 1
ATOM 1552 N N . HIS B 1 94 ? 7.227 -1.472 -12.852 1 93.88 94 HIS B N 1
ATOM 1553 C CA . HIS B 1 94 ? 7.273 -1.51 -11.398 1 93.88 94 HIS B CA 1
ATOM 1554 C C . HIS B 1 94 ? 5.887 -1.728 -10.805 1 93.88 94 HIS B C 1
ATOM 1556 O O . HIS B 1 94 ? 4.977 -0.924 -11.031 1 93.88 94 HIS B O 1
ATOM 1562 N N . ARG B 1 95 ? 5.801 -2.896 -10.133 1 94.94 95 ARG B N 1
ATOM 1563 C CA . ARG B 1 95 ? 4.547 -3.234 -9.469 1 94.94 95 ARG B CA 1
ATOM 1564 C C . ARG B 1 95 ? 4.672 -3.084 -7.953 1 94.94 95 ARG B C 1
ATOM 1566 O O . ARG B 1 95 ? 5.633 -3.57 -7.355 1 94.94 95 ARG B O 1
ATOM 1573 N N . TYR B 1 96 ? 3.719 -2.367 -7.332 1 95.44 96 TYR B N 1
ATOM 1574 C CA . TYR B 1 96 ? 3.693 -2.172 -5.891 1 95.44 96 TYR B CA 1
ATOM 1575 C C . TYR B 1 96 ? 2.5 -2.887 -5.262 1 95.44 96 TYR B C 1
ATOM 1577 O O . TYR B 1 96 ? 1.399 -2.873 -5.816 1 95.44 96 TYR B O 1
ATOM 1585 N N . LEU B 1 97 ? 2.766 -3.443 -4.152 1 95.25 97 LEU B N 1
ATOM 1586 C CA . LEU B 1 97 ? 1.669 -4.059 -3.412 1 95.25 97 LEU B CA 1
ATOM 1587 C C . LEU B 1 97 ? 0.765 -2.996 -2.797 1 95.25 97 LEU B C 1
ATOM 1589 O O . LEU B 1 97 ? 1.247 -2.068 -2.143 1 95.25 97 LEU B O 1
ATOM 1593 N N . LEU B 1 98 ? -0.532 -3.135 -3.045 1 95.25 98 LEU B N 1
ATOM 1594 C CA . LEU B 1 98 ? -1.52 -2.332 -2.33 1 95.25 98 LEU B CA 1
ATOM 1595 C C . LEU B 1 98 ? -2.012 -3.061 -1.084 1 95.25 98 LEU B C 1
ATOM 1597 O O . LEU B 1 98 ? -2.539 -4.172 -1.176 1 95.25 98 LEU B O 1
ATOM 1601 N N . THR B 1 99 ? -1.934 -2.439 0.038 1 94.31 99 THR B N 1
ATOM 1602 C CA . THR B 1 99 ? -2.258 -3.098 1.299 1 94.31 99 THR B CA 1
ATOM 1603 C C . THR B 1 99 ? -3.746 -2.965 1.61 1 94.31 99 THR B C 1
ATOM 1605 O O . THR B 1 99 ? -4.277 -3.691 2.455 1 94.31 99 THR B O 1
ATOM 1608 N N . GLY B 1 100 ? -4.418 -1.964 1.001 1 95.12 100 GLY B N 1
ATOM 1609 C CA . GLY B 1 100 ? -5.816 -1.72 1.303 1 95.12 100 GLY B CA 1
ATOM 1610 C C . GLY B 1 100 ? -6.02 -0.847 2.527 1 95.12 100 GLY B C 1
ATOM 1611 O O . GLY B 1 100 ? -7.152 -0.647 2.973 1 95.12 100 GLY B O 1
ATOM 1612 N N . VAL B 1 101 ? -4.965 -0.329 3.094 1 95.19 101 VAL B N 1
ATOM 1613 C CA . VAL B 1 101 ? -5.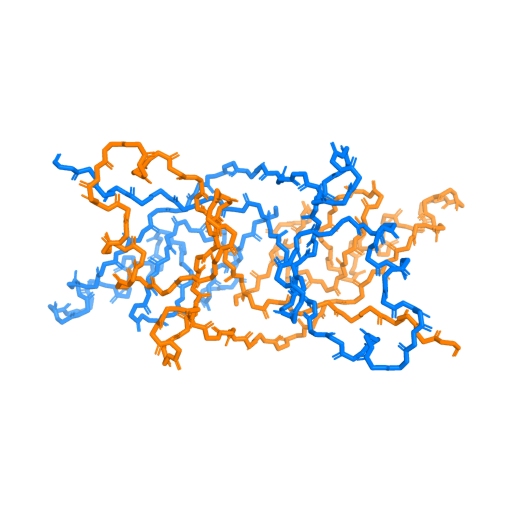07 0.562 4.246 1 95.19 101 VAL B CA 1
ATOM 1614 C C . VAL B 1 101 ? -5.527 1.944 3.789 1 95.19 101 VAL B C 1
ATOM 1616 O O . VAL B 1 101 ? -4.836 2.613 3.02 1 95.19 101 VAL B O 1
ATOM 1619 N N . GLU B 1 102 ? -6.672 2.324 4.297 1 94.38 102 GLU B N 1
ATOM 1620 C CA . GLU B 1 102 ? -7.211 3.643 3.979 1 94.38 102 GLU B CA 1
ATOM 1621 C C . GLU B 1 102 ? -6.68 4.703 4.938 1 94.38 102 GLU B C 1
ATOM 1623 O O . GLU B 1 102 ? -6.453 4.422 6.117 1 94.38 102 GLU B O 1
ATOM 1628 N N . VAL B 1 103 ? -6.473 5.84 4.375 1 93.12 103 VAL B N 1
ATOM 1629 C CA . VAL B 1 103 ? -6.051 6.973 5.188 1 93.12 103 VAL B CA 1
ATOM 1630 C C . VAL B 1 103 ? -7.246 7.879 5.473 1 93.12 103 VAL B C 1
ATOM 1632 O O . VAL B 1 103 ? -8.07 8.125 4.586 1 93.12 103 VAL B O 1
ATOM 1635 N N . ASP B 1 104 ? -7.438 8.172 6.719 1 84.94 104 ASP B N 1
ATOM 1636 C CA . ASP B 1 104 ? -8.492 9.109 7.086 1 84.94 104 ASP B CA 1
ATOM 1637 C C . ASP B 1 104 ? -8.008 10.555 6.953 1 84.94 104 ASP B C 1
ATOM 1639 O O . ASP B 1 104 ? -7.238 11.039 7.793 1 84.94 104 ASP B O 1
ATOM 1643 N N . THR B 1 105 ? -8.219 11.008 5.812 1 72.81 105 THR B N 1
ATOM 1644 C CA . THR B 1 105 ? -7.73 12.367 5.598 1 72.81 105 THR B CA 1
ATOM 1645 C C . THR B 1 105 ? -8.734 13.391 6.121 1 72.81 105 THR B C 1
ATOM 1647 O O . THR B 1 105 ? -9.93 13.297 5.836 1 72.81 105 THR B O 1
ATOM 1650 N N . GLU B 1 106 ? -8.82 13.609 7.445 1 61.38 106 GLU B N 1
ATOM 1651 C CA . GLU B 1 106 ? -9.695 14.672 7.941 1 61.38 106 GLU B CA 1
ATOM 1652 C C . GLU B 1 106 ? -9.516 15.953 7.133 1 61.38 106 GLU B C 1
ATOM 1654 O O . GLU B 1 106 ? -8.484 16.625 7.238 1 61.38 106 GLU B O 1
ATOM 1659 N N . THR B 1 107 ? -9.719 15.945 5.754 1 48.69 107 THR B N 1
ATOM 1660 C CA . 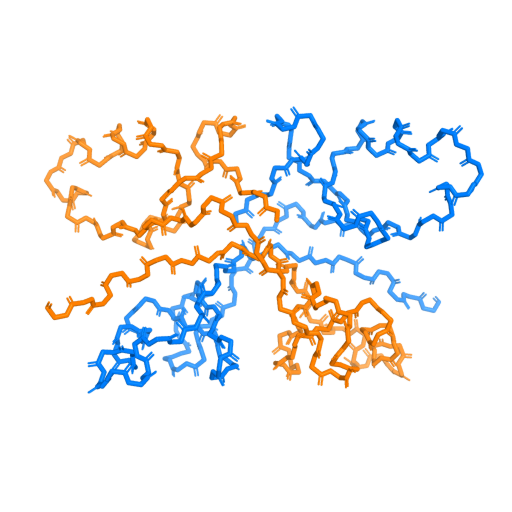THR B 1 107 ? -9.812 17.281 5.172 1 48.69 107 THR B CA 1
ATOM 1661 C C . THR B 1 107 ? -10.969 18.062 5.789 1 48.69 107 THR B C 1
ATOM 1663 O O . THR B 1 107 ? -11.375 19.094 5.262 1 48.69 107 THR B O 1
ATOM 1666 N N . LYS B 1 108 ? -11.656 17.641 6.703 1 39.72 108 LYS B N 1
ATOM 1667 C CA . LYS B 1 108 ? -12.891 18.328 7.051 1 39.72 108 LYS B CA 1
ATOM 1668 C C . LYS B 1 108 ? -12.633 19.781 7.387 1 39.72 108 LYS B C 1
ATOM 1670 O O . LYS B 1 108 ? -11.664 20.109 8.078 1 39.72 108 LYS B O 1
ATOM 1675 N N . ASN B 1 109 ? -13.453 20.75 6.637 1 33.59 109 ASN B N 1
ATOM 1676 C CA . ASN B 1 109 ? -13.789 22.109 7.047 1 33.59 109 ASN B CA 1
ATOM 1677 C C . ASN B 1 109 ? -14.047 22.188 8.547 1 33.59 109 ASN B C 1
ATOM 1679 O O . ASN B 1 109 ? -14.789 21.375 9.102 1 33.59 109 ASN B O 1
#

Foldseek 3Di:
DFDAWPPPRPDTFFKAFVVVRTGHHPVVLCVQLVPDDVSVPTDIWTKDPDFDFAAWPPPRPHGFQKQWPVVRTGHDPVVLCVQQVPDDVSVPTDIDTDPRIDIDPCPDD/DFDAWPPPRPDTFFKAFVVVRTGHHPVVLCVQLVPDDVSVPTDIWTKDPDFDFAAWPPPRPHGFFKQWPVVRTGHDPVVLCVQQVPDDVSVPTDIDTDPRIDIDDCPDD